Protein AF-A0A8H5JXQ8-F1 (afdb_monomer_lite)

Secondary structure (DSSP, 8-state):
--------EEEEEETTTEEEEEE--S--EEEESS----------EE--TT----PPTT--PPPPB---GGG-TT-TTSSSSSS--HHHHHTTSS-HHHHH-THHHHHHTTTT-EEEEEEEEEEESSPPTT----EEE--HHHH--GGGGSTTS-TTT-----EEEEEEEEEEEEEEEEEEEE-TT--TT-EE-PPPSSTT-----EE--TTS---SS-EEEEEEEEEEEEEEEEEEEETTEEEEEEEEEEE----BTTBSBHHHHHHHHHHTT-

Foldseek 3Di:
DDDDDDWDWDWDADPQGKTWIWIFPDDKDKDFDDDDQDFDAQFKWFFDLLGHPDDDVPDDDDTHTDDDCQLPQPQLPDPDPVSHCPVVCVVVNDHSCCSGGVCVLVVVLCPPWAFGMKIKTKIKQDDDPPDDTHHIDHDCQAQPDPQLSDPPDDPVNVRHAKDFGMKMKMKMWTKTKAKWKFALPDDQQDKTWGDAPDPSHAIEIAGAHPVDDRDNHIDIAMFMFIKMKMWMWTWIDGRRITGTDIDIHIHTHYDDPRPDHPVVRRVVVVVSVD

Structure (mmCIF, N/CA/C/O backbone):
data_AF-A0A8H5JXQ8-F1
#
_entry.id   AF-A0A8H5JXQ8-F1
#
loop_
_atom_site.group_PDB
_atom_site.id
_atom_site.type_symbol
_atom_site.label_atom_id
_atom_site.label_alt_id
_atom_site.label_comp_id
_atom_site.label_asym_id
_atom_site.label_entity_id
_atom_site.label_seq_id
_atom_site.pdbx_PDB_ins_code
_atom_site.Cartn_x
_atom_site.Cartn_y
_atom_site.Cartn_z
_atom_site.occupancy
_atom_site.B_iso_or_equiv
_atom_site.auth_seq_id
_atom_site.auth_comp_id
_atom_site.auth_asym_id
_atom_site.auth_atom_id
_atom_site.pdbx_PDB_model_num
ATOM 1 N N . MET A 1 1 ? -21.985 16.795 -24.159 1.00 49.06 1 MET A N 1
ATOM 2 C CA . MET A 1 1 ? -20.871 16.209 -23.381 1.00 49.06 1 MET A CA 1
ATOM 3 C C . MET A 1 1 ? -21.028 14.700 -23.437 1.00 49.06 1 MET A C 1
ATOM 5 O O . MET A 1 1 ? -22.178 14.278 -23.446 1.00 49.06 1 MET A O 1
ATOM 9 N N . PRO A 1 2 ? -19.953 13.904 -23.541 1.00 58.09 2 PRO A N 1
ATOM 10 C CA . PRO A 1 2 ? -20.089 12.454 -23.431 1.00 58.09 2 PRO A CA 1
ATOM 11 C C . PRO A 1 2 ? -20.662 12.104 -22.048 1.00 58.09 2 PRO A C 1
ATOM 13 O O . PRO A 1 2 ? -20.146 12.575 -21.035 1.00 58.09 2 PRO A O 1
ATOM 16 N N . GLU A 1 3 ? -21.748 11.331 -22.011 1.00 66.00 3 GLU A N 1
ATOM 17 C CA . GLU A 1 3 ? -22.292 10.775 -20.769 1.00 66.00 3 GLU A CA 1
ATOM 18 C C . GLU A 1 3 ? -21.420 9.590 -20.353 1.00 66.00 3 GLU A C 1
ATOM 20 O O . GLU A 1 3 ? -21.518 8.499 -20.909 1.00 66.00 3 GLU A O 1
ATOM 25 N N . LEU A 1 4 ? -20.512 9.828 -19.408 1.00 66.75 4 LEU A N 1
ATOM 26 C CA . LEU A 1 4 ? -19.669 8.792 -18.819 1.00 66.75 4 LEU A CA 1
ATOM 27 C C . LEU A 1 4 ? -20.163 8.487 -17.406 1.00 66.75 4 LEU A C 1
ATOM 29 O O . LEU A 1 4 ? -20.527 9.396 -16.657 1.00 66.75 4 LEU A O 1
ATOM 33 N N . ALA A 1 5 ? -20.150 7.207 -17.036 1.00 72.88 5 ALA A N 1
ATOM 34 C CA . ALA A 1 5 ? -20.408 6.798 -15.664 1.00 72.88 5 ALA A CA 1
ATOM 35 C C . ALA A 1 5 ? -19.370 7.414 -14.709 1.00 72.88 5 ALA A C 1
ATOM 37 O O . ALA A 1 5 ? -18.236 7.714 -15.100 1.00 72.88 5 ALA A O 1
ATOM 38 N N . ALA A 1 6 ? -19.751 7.580 -13.440 1.00 80.88 6 ALA A N 1
ATOM 39 C CA . ALA A 1 6 ? -18.801 7.959 -12.403 1.00 80.88 6 ALA A CA 1
ATOM 40 C C . ALA A 1 6 ? -17.643 6.950 -12.364 1.00 80.88 6 ALA A C 1
ATOM 42 O O . ALA A 1 6 ? -17.856 5.741 -12.448 1.00 80.88 6 ALA A O 1
ATOM 43 N N . SER A 1 7 ? -16.420 7.458 -12.241 1.00 86.56 7 SER A N 1
ATOM 44 C CA . SER A 1 7 ? -15.205 6.651 -12.284 1.00 86.56 7 SER A CA 1
ATOM 45 C C . SER A 1 7 ? -14.205 7.111 -11.224 1.00 86.56 7 SER A C 1
ATOM 47 O O . SER A 1 7 ? -14.251 8.246 -10.739 1.00 86.56 7 SER A O 1
ATOM 49 N N . PHE A 1 8 ? -13.288 6.216 -10.867 1.00 89.81 8 PHE A N 1
ATOM 50 C CA . PHE A 1 8 ? -12.131 6.522 -10.040 1.00 89.81 8 PHE A CA 1
ATOM 51 C C . PHE A 1 8 ? -11.066 7.230 -10.873 1.00 89.81 8 PHE A C 1
ATOM 53 O O . PHE A 1 8 ? -10.808 6.861 -12.016 1.00 89.81 8 PHE A O 1
ATOM 60 N N . ARG A 1 9 ? -10.402 8.227 -10.287 1.00 89.38 9 ARG A N 1
ATOM 61 C CA . ARG A 1 9 ? -9.274 8.910 -10.927 1.00 89.38 9 ARG A CA 1
ATOM 62 C C . ARG A 1 9 ? -8.076 8.985 -9.999 1.00 89.38 9 ARG A C 1
ATOM 64 O O . ARG A 1 9 ? -8.231 9.158 -8.791 1.00 89.38 9 ARG A O 1
ATOM 71 N N . ARG A 1 10 ? -6.884 8.944 -10.584 1.00 88.19 10 ARG A N 1
ATOM 72 C CA . ARG A 1 10 ? -5.617 9.227 -9.913 1.00 88.19 10 ARG A CA 1
ATOM 73 C C . ARG A 1 10 ? -4.821 10.190 -10.778 1.00 88.19 10 ARG A C 1
ATOM 75 O O . ARG A 1 10 ? -4.537 9.899 -11.933 1.00 88.19 10 ARG A O 1
ATOM 82 N N . MET A 1 11 ? -4.478 11.337 -10.210 1.00 88.88 11 MET A N 1
ATOM 83 C CA . MET A 1 11 ? -3.685 12.362 -10.882 1.00 88.88 11 MET A CA 1
ATOM 84 C C . MET A 1 11 ? -2.411 12.604 -10.090 1.00 88.88 11 MET A C 1
ATOM 86 O O . MET A 1 11 ? -2.422 12.537 -8.860 1.00 88.88 11 MET A O 1
ATOM 90 N N . GLY A 1 12 ? -1.326 12.900 -10.787 1.00 83.81 12 GLY A N 1
ATOM 91 C CA . GLY A 1 12 ? -0.067 13.262 -10.155 1.00 83.81 12 GLY A CA 1
ATOM 92 C C . GLY A 1 12 ? 0.961 13.719 -11.171 1.00 83.81 12 GLY A C 1
ATOM 93 O O . GLY A 1 12 ? 0.718 13.696 -12.377 1.00 83.81 12 GLY A O 1
ATOM 94 N N . SER A 1 13 ? 2.123 14.109 -10.672 1.00 82.25 13 SER A N 1
ATOM 95 C CA . SER A 1 13 ? 3.321 14.289 -11.476 1.00 82.25 13 SER A CA 1
ATOM 96 C C . SER A 1 13 ? 4.456 13.464 -10.883 1.00 82.25 13 SER A C 1
ATOM 98 O O . SER A 1 13 ? 4.541 13.285 -9.666 1.00 82.25 13 SER A O 1
ATOM 100 N N . ILE A 1 14 ? 5.313 12.923 -11.743 1.00 74.19 14 ILE A N 1
ATOM 101 C CA . ILE A 1 14 ? 6.620 12.424 -11.304 1.00 74.19 14 ILE A CA 1
ATOM 102 C C . ILE A 1 14 ? 7.608 13.598 -11.276 1.00 74.19 14 ILE A C 1
ATOM 104 O O . ILE A 1 14 ? 7.412 14.561 -12.028 1.00 74.19 14 ILE A O 1
ATOM 108 N N . PRO A 1 15 ? 8.662 13.544 -10.436 1.00 65.69 15 PRO A N 1
ATOM 109 C CA . PRO A 1 15 ? 9.738 14.527 -10.474 1.00 65.69 15 PRO A CA 1
ATOM 110 C C . PRO A 1 15 ? 10.202 14.764 -11.913 1.00 65.69 15 PRO A C 1
ATOM 112 O O . PRO A 1 15 ? 10.261 13.822 -12.706 1.00 65.69 15 PRO A O 1
ATOM 115 N N . HIS A 1 16 ? 10.506 16.022 -12.239 1.00 67.12 16 HIS A N 1
ATOM 116 C CA . HIS A 1 16 ? 10.747 16.480 -13.613 1.00 67.12 16 HIS A CA 1
ATOM 117 C C . HIS A 1 16 ? 9.473 16.529 -14.494 1.00 67.12 16 HIS A C 1
ATOM 119 O O . HIS A 1 16 ? 9.506 16.172 -15.668 1.00 67.12 16 HIS A O 1
ATOM 125 N N . ASP A 1 17 ? 8.353 16.976 -13.908 1.00 67.25 17 ASP A N 1
ATOM 126 C CA . ASP A 1 17 ? 7.113 17.509 -14.517 1.00 67.25 17 ASP A CA 1
ATOM 127 C C . ASP A 1 17 ? 6.316 16.634 -15.496 1.00 67.25 17 ASP A C 1
ATOM 129 O O . ASP A 1 17 ? 5.413 17.122 -16.180 1.00 67.25 17 ASP A O 1
ATOM 133 N N . THR A 1 18 ? 6.564 15.326 -15.553 1.00 81.94 18 THR A N 1
ATOM 134 C CA . THR A 1 18 ? 5.660 14.454 -16.315 1.00 81.94 18 THR A CA 1
ATOM 135 C C . THR A 1 18 ? 4.353 14.285 -15.563 1.00 81.94 18 THR A C 1
ATOM 137 O O . THR A 1 18 ? 4.334 13.793 -14.435 1.00 81.94 18 THR A O 1
ATOM 140 N N . THR A 1 19 ? 3.259 14.693 -16.200 1.00 86.94 19 THR A N 1
ATOM 141 C CA . THR A 1 19 ? 1.915 14.646 -15.619 1.00 86.94 19 THR A CA 1
ATOM 142 C C . THR A 1 19 ? 1.240 13.327 -15.974 1.00 86.94 19 THR A C 1
ATOM 144 O O . THR A 1 19 ? 1.326 12.860 -17.109 1.00 86.94 19 THR A O 1
ATOM 147 N N . ILE A 1 20 ? 0.560 12.732 -15.002 1.00 88.75 20 ILE A N 1
ATOM 148 C CA . ILE A 1 20 ? -0.159 11.467 -15.114 1.00 88.75 20 ILE A CA 1
ATOM 149 C C . ILE A 1 20 ? -1.626 11.730 -14.794 1.00 88.75 20 ILE A C 1
ATOM 151 O O . ILE A 1 20 ? -1.954 12.276 -13.737 1.00 88.75 20 ILE A O 1
ATOM 155 N N . ASN A 1 21 ? -2.505 11.289 -15.685 1.00 90.88 21 ASN A N 1
ATOM 156 C CA . ASN A 1 21 ? -3.935 11.197 -15.455 1.00 90.88 21 ASN A CA 1
ATOM 157 C C . ASN A 1 21 ? -4.349 9.737 -15.663 1.00 90.88 21 ASN A C 1
ATOM 159 O O . ASN A 1 21 ? -4.272 9.233 -16.774 1.00 90.88 21 ASN A O 1
ATOM 163 N N . ALA A 1 22 ? -4.757 9.038 -14.611 1.00 90.69 22 ALA A N 1
ATOM 164 C CA . ALA A 1 22 ? -5.262 7.670 -14.688 1.00 90.69 22 ALA A CA 1
ATOM 165 C C . ALA A 1 22 ? -6.743 7.640 -14.307 1.00 90.69 22 ALA A C 1
ATOM 167 O O . ALA A 1 22 ? -7.168 8.351 -13.389 1.00 90.69 22 ALA A O 1
ATOM 168 N N . GLN A 1 23 ? -7.522 6.812 -14.997 1.00 90.94 23 GLN A N 1
ATOM 169 C CA . GLN A 1 23 ? -8.971 6.733 -14.842 1.00 90.94 23 GLN A CA 1
ATOM 170 C C . GLN A 1 23 ? -9.424 5.274 -14.856 1.00 90.94 23 GLN A C 1
ATOM 172 O O . GLN A 1 23 ? -8.895 4.476 -15.615 1.00 90.94 23 GLN A O 1
ATOM 177 N N . GLY A 1 24 ? -10.399 4.921 -14.021 1.00 91.12 24 GLY A N 1
ATOM 178 C CA . GLY A 1 24 ? -11.009 3.595 -14.025 1.00 91.12 24 GLY A CA 1
ATOM 179 C C . GLY A 1 24 ? -11.977 3.423 -15.194 1.00 91.12 24 GLY A C 1
ATOM 180 O O . GLY A 1 24 ? -12.754 4.326 -15.511 1.00 91.12 24 GLY A O 1
ATOM 181 N N . PHE A 1 25 ? -11.953 2.252 -15.818 1.00 88.62 25 PHE A N 1
ATOM 182 C CA . PHE A 1 25 ? -12.862 1.916 -16.921 1.00 88.62 25 PHE A CA 1
ATOM 183 C C . PHE A 1 25 ? -13.864 0.822 -16.550 1.00 88.62 25 PHE A C 1
ATOM 185 O O . PHE A 1 25 ? -14.908 0.715 -17.186 1.00 88.62 25 PHE A O 1
ATOM 192 N N . ASP A 1 26 ? -13.583 0.091 -15.473 1.00 89.31 26 ASP A N 1
ATOM 193 C CA . ASP A 1 26 ? -14.423 -0.972 -14.941 1.00 89.31 26 ASP A CA 1
ATOM 194 C C . ASP A 1 26 ? -15.007 -0.584 -13.574 1.00 89.31 26 ASP A C 1
ATOM 196 O O . ASP A 1 26 ? -14.383 0.179 -12.821 1.00 89.31 26 ASP A O 1
ATOM 200 N N . PRO A 1 27 ? -16.194 -1.106 -13.218 1.00 90.12 27 PRO A N 1
ATOM 201 C CA . PRO A 1 27 ? -16.733 -0.947 -11.876 1.00 90.12 27 PRO A CA 1
ATOM 202 C C . PRO A 1 27 ? -15.847 -1.652 -10.844 1.00 90.12 27 PRO A C 1
ATOM 204 O O . PRO A 1 27 ? -15.200 -2.662 -11.129 1.00 90.12 27 PRO A O 1
ATOM 207 N N . ALA A 1 28 ? -15.864 -1.144 -9.611 1.00 93.94 28 ALA A N 1
ATOM 208 C CA . ALA A 1 28 ? -15.219 -1.826 -8.499 1.00 93.94 28 ALA A CA 1
ATOM 209 C C . ALA A 1 28 ? -15.887 -3.183 -8.223 1.00 93.94 28 ALA A C 1
ATOM 211 O O . ALA A 1 28 ? -17.103 -3.332 -8.360 1.00 93.94 28 ALA A O 1
ATOM 212 N N . GLN A 1 29 ? -15.088 -4.162 -7.810 1.00 95.31 29 GLN A N 1
ATOM 213 C CA . GLN A 1 29 ? -15.534 -5.522 -7.523 1.00 95.31 29 GLN A CA 1
ATOM 214 C C . GLN A 1 29 ? -15.299 -5.853 -6.054 1.00 95.31 29 GLN A C 1
ATOM 216 O O . GLN A 1 29 ? -14.194 -5.664 -5.550 1.00 95.31 29 GLN A O 1
ATOM 221 N N . THR A 1 30 ? -16.324 -6.364 -5.373 1.00 96.62 30 THR A N 1
ATOM 222 C CA . THR A 1 30 ? -16.250 -6.731 -3.954 1.00 96.62 30 THR A CA 1
ATOM 223 C C . THR A 1 30 ? -16.183 -8.243 -3.789 1.00 96.62 30 THR A C 1
ATOM 225 O O . THR A 1 30 ? -16.961 -8.987 -4.386 1.00 96.62 30 THR A O 1
ATOM 228 N N . PHE A 1 31 ? -15.265 -8.694 -2.941 1.00 96.81 31 PHE A N 1
ATOM 229 C CA . PHE A 1 31 ? -15.014 -10.095 -2.638 1.00 96.81 31 PHE A CA 1
ATOM 230 C C . PHE A 1 31 ? -15.040 -10.323 -1.129 1.00 96.81 31 PHE A C 1
ATOM 232 O O . PHE A 1 31 ? -14.650 -9.454 -0.348 1.00 96.81 31 PHE A O 1
ATOM 239 N N . LYS A 1 32 ? -15.456 -11.521 -0.710 1.00 96.50 32 LYS A N 1
ATOM 240 C CA . LYS A 1 32 ? -15.350 -11.943 0.691 1.00 96.50 32 LYS A CA 1
ATOM 241 C C . LYS A 1 32 ? -13.898 -12.262 1.043 1.00 96.50 32 LYS A C 1
ATOM 243 O O . LYS A 1 32 ? -13.196 -12.885 0.249 1.00 96.50 32 LYS A O 1
ATOM 248 N N . GLY A 1 33 ? -13.496 -11.916 2.261 1.00 96.00 33 GLY A N 1
ATOM 249 C CA . GLY A 1 33 ? -12.171 -12.211 2.793 1.00 96.00 33 GLY A CA 1
ATOM 250 C C . GLY A 1 33 ? -11.076 -11.254 2.322 1.00 96.00 33 GLY A C 1
ATOM 251 O O . GLY A 1 33 ? -11.336 -10.195 1.744 1.00 96.00 33 GLY A O 1
ATOM 252 N N . ALA A 1 34 ? -9.831 -11.654 2.585 1.00 96.75 34 ALA A N 1
ATOM 253 C CA . ALA A 1 34 ? -8.630 -10.919 2.207 1.00 96.75 34 ALA A CA 1
ATOM 254 C C . ALA A 1 34 ? -8.481 -10.774 0.677 1.00 96.75 34 ALA A C 1
ATOM 256 O O . ALA A 1 34 ? -8.851 -11.688 -0.068 1.00 96.75 34 ALA A O 1
ATOM 257 N N . PRO A 1 35 ? -7.910 -9.658 0.188 1.00 97.06 35 PRO A N 1
ATOM 258 C CA . PRO A 1 35 ? -7.654 -9.479 -1.234 1.00 97.06 35 PRO A CA 1
ATOM 259 C C . PRO A 1 35 ? -6.621 -10.488 -1.746 1.00 97.06 35 PRO A C 1
ATOM 261 O O . PRO A 1 35 ? -5.596 -10.736 -1.107 1.00 97.06 35 PRO A O 1
ATOM 264 N N . LYS A 1 36 ? -6.848 -11.019 -2.952 1.00 96.06 36 LYS A N 1
ATOM 265 C CA . LYS A 1 36 ? -5.807 -11.726 -3.703 1.00 96.06 36 LYS A CA 1
ATOM 266 C C . LYS A 1 36 ? -4.892 -10.687 -4.355 1.00 96.06 36 LYS A C 1
ATOM 268 O O . LYS A 1 36 ? -5.323 -9.964 -5.249 1.00 96.06 36 LYS A O 1
ATOM 273 N N . ILE A 1 37 ? -3.645 -10.617 -3.891 1.00 97.50 37 ILE A N 1
ATOM 274 C CA . ILE A 1 37 ? -2.631 -9.684 -4.397 1.00 97.50 37 ILE A CA 1
ATOM 275 C C . ILE A 1 37 ? -1.560 -10.482 -5.137 1.00 97.50 37 ILE A C 1
ATOM 277 O O . ILE A 1 37 ? -0.703 -11.122 -4.516 1.00 97.50 37 ILE A O 1
ATOM 281 N N . ASP A 1 38 ? -1.619 -10.436 -6.464 1.00 97.50 38 ASP A N 1
ATOM 282 C CA . ASP A 1 38 ? -0.670 -11.127 -7.333 1.00 97.50 38 ASP A CA 1
ATOM 283 C C . ASP A 1 38 ? 0.750 -10.540 -7.196 1.00 97.50 38 ASP A C 1
ATOM 285 O O . ASP A 1 38 ? 0.913 -9.377 -6.805 1.00 97.50 38 ASP A O 1
ATOM 289 N N . PRO A 1 39 ? 1.802 -11.334 -7.454 1.00 97.62 39 PRO A N 1
ATOM 290 C CA . PRO A 1 39 ? 3.173 -10.839 -7.458 1.00 97.62 39 PRO A CA 1
ATOM 291 C C . PRO A 1 39 ? 3.379 -9.764 -8.529 1.00 97.62 39 PRO A C 1
ATOM 293 O O . PRO A 1 39 ? 2.758 -9.808 -9.590 1.00 97.62 39 PRO A O 1
ATOM 296 N N . THR A 1 40 ? 4.276 -8.814 -8.274 1.00 95.81 40 THR A N 1
ATOM 297 C CA . THR A 1 40 ? 4.688 -7.818 -9.272 1.00 95.81 40 THR A CA 1
ATOM 298 C C . THR A 1 40 ? 6.201 -7.766 -9.368 1.00 95.81 40 THR A C 1
ATOM 300 O O . THR A 1 40 ? 6.877 -7.745 -8.350 1.00 95.81 40 THR A O 1
ATOM 303 N N . SER A 1 41 ? 6.751 -7.756 -10.580 1.00 95.31 41 SER A N 1
ATOM 304 C CA . SER A 1 41 ? 8.200 -7.732 -10.783 1.00 95.31 41 SER A CA 1
ATOM 305 C C . SER A 1 41 ? 8.679 -6.334 -11.151 1.00 95.31 41 SER A C 1
ATOM 307 O O . SER A 1 41 ? 8.043 -5.632 -11.937 1.00 95.31 41 SER A O 1
ATOM 309 N N . ILE A 1 42 ? 9.847 -5.958 -10.634 1.00 94.62 42 ILE A N 1
ATOM 310 C CA . ILE A 1 42 ? 10.573 -4.752 -11.057 1.00 94.62 42 ILE A CA 1
ATOM 311 C C . ILE A 1 42 ? 11.661 -5.050 -12.096 1.00 94.62 42 ILE A C 1
ATOM 313 O O . ILE A 1 42 ? 12.434 -4.159 -12.450 1.00 94.62 42 ILE A O 1
ATOM 317 N N . THR A 1 43 ? 11.755 -6.297 -12.573 1.00 95.44 43 THR A N 1
ATOM 318 C CA . THR A 1 43 ? 12.761 -6.684 -13.561 1.00 95.44 43 THR A CA 1
ATOM 319 C C . THR A 1 43 ? 12.503 -5.964 -14.886 1.00 95.44 43 THR A C 1
ATOM 321 O O . THR A 1 43 ? 11.418 -6.096 -15.454 1.00 95.44 43 THR A O 1
ATOM 324 N N . PRO A 1 44 ? 13.487 -5.201 -15.399 1.00 93.81 44 PRO A N 1
ATOM 325 C CA . PRO A 1 44 ? 13.355 -4.508 -16.672 1.00 93.81 44 PRO A CA 1
ATOM 326 C C . PRO A 1 44 ? 13.111 -5.455 -17.834 1.00 93.81 44 PRO A C 1
ATOM 328 O O . PRO A 1 44 ? 13.527 -6.610 -17.813 1.00 93.81 44 PRO A O 1
ATOM 331 N N . LEU A 1 45 ? 12.505 -4.921 -18.882 1.00 93.00 45 LEU A N 1
ATOM 332 C CA . LEU A 1 45 ? 12.243 -5.614 -20.132 1.00 93.00 45 LEU A CA 1
ATOM 333 C C . LEU A 1 45 ? 13.053 -4.958 -21.253 1.00 93.00 45 LEU A C 1
ATOM 335 O O . LEU A 1 45 ? 13.189 -3.735 -21.290 1.00 93.00 45 LEU A O 1
ATOM 339 N N . VAL A 1 46 ? 13.597 -5.745 -22.176 1.00 90.19 46 VAL A N 1
ATOM 340 C CA . VAL A 1 46 ? 14.298 -5.223 -23.357 1.00 90.19 46 VAL A CA 1
ATOM 341 C C . VAL A 1 46 ? 13.275 -4.732 -24.380 1.00 90.19 46 VAL A C 1
ATOM 343 O O . VAL A 1 46 ? 12.346 -5.459 -24.719 1.00 90.19 46 VAL A O 1
ATOM 346 N N . ILE A 1 47 ? 13.458 -3.512 -24.889 1.00 84.00 47 ILE A N 1
ATOM 347 C CA . ILE A 1 47 ? 12.630 -2.900 -25.942 1.00 84.00 47 ILE A CA 1
ATOM 348 C C . ILE A 1 47 ? 13.523 -2.350 -27.071 1.00 84.00 47 ILE A C 1
ATOM 350 O O . ILE A 1 47 ? 14.722 -2.148 -26.860 1.00 84.00 47 ILE A O 1
ATOM 354 N N . PRO A 1 48 ? 12.981 -2.066 -28.270 1.00 77.88 48 PRO A N 1
ATOM 355 C CA . PRO A 1 48 ? 13.730 -1.352 -29.304 1.00 77.88 48 PRO A CA 1
ATOM 356 C C . PRO A 1 48 ? 14.196 0.033 -28.821 1.00 77.88 48 PRO A C 1
ATOM 358 O O . PRO A 1 48 ? 13.548 0.660 -27.983 1.00 77.88 48 PRO A O 1
ATOM 361 N N . GLN A 1 49 ? 15.318 0.533 -29.357 1.00 67.88 49 GLN A N 1
ATOM 362 C CA . GLN A 1 49 ? 15.884 1.830 -28.940 1.00 67.88 49 GLN A CA 1
ATOM 363 C C . GLN A 1 49 ? 14.936 3.008 -29.179 1.00 67.88 49 GLN A C 1
ATOM 365 O O . GLN A 1 49 ? 14.905 3.933 -28.371 1.00 67.88 49 GLN A O 1
ATOM 370 N N . ASP A 1 50 ? 14.136 2.939 -30.240 1.00 61.81 50 ASP A N 1
ATOM 371 C CA . ASP A 1 50 ? 13.160 3.972 -30.593 1.00 61.81 50 ASP A CA 1
ATOM 372 C C . ASP A 1 50 ? 11.835 3.833 -29.810 1.00 61.81 50 ASP A C 1
ATOM 374 O O . ASP A 1 50 ? 10.858 4.524 -30.098 1.00 61.81 50 ASP A O 1
ATOM 378 N N . GLY A 1 51 ? 11.800 2.957 -28.797 1.00 62.72 51 GLY A N 1
ATOM 379 C CA . GLY A 1 51 ? 10.612 2.611 -28.022 1.00 62.72 51 GLY A CA 1
ATOM 380 C C . GLY A 1 51 ? 9.827 1.449 -28.629 1.00 62.72 51 GLY A C 1
ATOM 381 O O . GLY A 1 51 ? 10.210 0.863 -29.643 1.00 62.72 51 GLY A O 1
ATOM 382 N N . ILE A 1 52 ? 8.713 1.088 -27.991 1.00 61.19 52 ILE A N 1
ATOM 383 C CA . ILE A 1 52 ? 7.787 0.104 -28.558 1.00 61.19 52 ILE A CA 1
ATOM 384 C C . ILE A 1 52 ? 6.966 0.799 -29.657 1.00 61.19 52 ILE A C 1
ATOM 386 O O . ILE A 1 52 ? 6.303 1.796 -29.361 1.00 61.19 52 ILE A O 1
ATOM 390 N N . PRO A 1 53 ? 6.989 0.312 -30.913 1.00 58.78 53 PRO A N 1
ATOM 391 C CA . PRO A 1 53 ? 6.143 0.851 -31.974 1.00 58.78 53 PRO A CA 1
ATOM 392 C C . PRO A 1 53 ? 4.660 0.754 -31.604 1.00 58.78 53 PRO A C 1
ATOM 394 O O . PRO A 1 53 ? 4.260 -0.143 -30.862 1.00 58.78 53 PRO A O 1
ATOM 397 N N . ILE A 1 54 ? 3.823 1.630 -32.169 1.00 58.88 54 ILE A N 1
ATOM 398 C CA . ILE A 1 54 ? 2.366 1.473 -32.071 1.00 58.88 54 ILE A CA 1
ATOM 399 C C . ILE A 1 54 ? 2.004 0.120 -32.692 1.00 58.88 54 ILE A C 1
ATOM 401 O O . ILE A 1 54 ? 2.146 -0.068 -33.902 1.00 58.88 54 ILE A O 1
ATOM 405 N N . MET A 1 55 ? 1.574 -0.821 -31.853 1.00 56.06 55 MET A N 1
ATOM 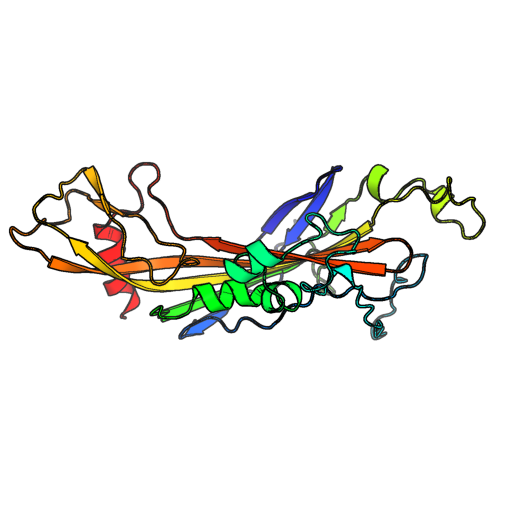406 C CA . MET A 1 55 ? 1.207 -2.165 -32.289 1.00 56.06 55 MET A CA 1
ATOM 407 C C . MET A 1 55 ? -0.089 -2.129 -33.092 1.00 56.06 55 MET A C 1
ATOM 409 O O . MET A 1 55 ? -1.007 -1.357 -32.792 1.00 56.06 55 MET A O 1
ATOM 413 N N . LYS A 1 56 ? -0.190 -2.990 -34.108 1.00 57.12 56 LYS A N 1
ATOM 414 C CA . LYS A 1 56 ? -1.470 -3.214 -34.786 1.00 57.12 56 LYS A CA 1
ATOM 415 C C . LYS A 1 56 ? -2.446 -3.915 -33.832 1.00 57.12 56 LYS A C 1
ATOM 417 O O . LYS A 1 56 ? -2.008 -4.646 -32.941 1.00 57.12 56 LYS A O 1
ATOM 422 N N . PRO A 1 57 ? -3.770 -3.762 -34.027 1.00 46.12 57 PRO A N 1
ATOM 423 C CA . PRO A 1 57 ? -4.741 -4.569 -33.298 1.00 46.12 57 PRO A CA 1
ATOM 424 C C . PRO A 1 57 ? -4.399 -6.064 -33.450 1.00 46.12 57 PRO A C 1
ATOM 426 O O . PRO A 1 57 ? -4.267 -6.541 -34.577 1.00 46.12 57 PRO A O 1
ATOM 429 N N . ASN A 1 58 ? -4.261 -6.778 -32.326 1.00 54.28 58 ASN A N 1
ATOM 430 C CA . ASN A 1 58 ? -3.909 -8.209 -32.200 1.00 54.28 58 ASN A CA 1
ATOM 431 C C . ASN A 1 58 ? -2.425 -8.587 -32.349 1.00 54.28 58 ASN A C 1
ATOM 433 O O . ASN A 1 58 ? -2.098 -9.774 -32.345 1.00 54.28 58 ASN A O 1
ATOM 437 N N . GLU A 1 59 ? -1.517 -7.622 -32.443 1.00 57.66 59 GLU A N 1
ATOM 438 C CA . GLU A 1 59 ? -0.085 -7.897 -32.351 1.00 57.66 59 GLU A CA 1
ATOM 439 C C . GLU A 1 59 ? 0.321 -7.941 -30.870 1.00 57.66 59 GLU A C 1
ATOM 441 O O . GLU A 1 59 ? 0.026 -7.022 -30.110 1.00 57.66 59 GLU A O 1
ATOM 446 N N . THR A 1 60 ? 0.941 -9.041 -30.436 1.00 59.47 60 THR A N 1
ATOM 447 C CA . THR A 1 60 ? 1.455 -9.184 -29.066 1.00 59.47 60 THR A CA 1
ATOM 448 C C . THR A 1 60 ? 2.970 -9.191 -29.138 1.00 59.47 60 THR A C 1
ATOM 450 O O . THR A 1 60 ? 3.545 -10.031 -29.826 1.00 59.47 60 THR A O 1
ATOM 453 N N . VAL A 1 61 ? 3.625 -8.275 -28.428 1.00 66.44 61 VAL A N 1
ATOM 454 C CA . VAL A 1 61 ? 5.079 -8.325 -28.264 1.00 66.44 61 VAL A CA 1
ATOM 455 C C . VAL A 1 61 ? 5.391 -8.972 -26.924 1.00 66.44 61 VAL A C 1
ATOM 457 O O . VAL A 1 61 ? 5.042 -8.446 -25.869 1.00 66.44 61 VAL A O 1
ATOM 460 N N . THR A 1 62 ? 6.076 -10.111 -26.971 1.00 76.56 62 THR A N 1
ATOM 461 C CA . THR A 1 62 ? 6.756 -10.670 -25.804 1.00 76.56 62 THR A CA 1
ATOM 462 C C . THR A 1 62 ? 8.066 -9.916 -25.623 1.00 76.56 62 THR A C 1
ATOM 464 O O . THR A 1 62 ? 8.877 -9.851 -26.545 1.00 76.56 62 THR A O 1
ATOM 467 N N . LEU A 1 63 ? 8.253 -9.302 -24.457 1.00 85.19 63 LEU A N 1
ATOM 468 C CA . LEU A 1 63 ? 9.485 -8.596 -24.126 1.00 85.19 63 LEU A CA 1
ATOM 469 C C . LEU A 1 63 ? 10.363 -9.481 -23.245 1.00 85.19 63 LEU A C 1
ATOM 471 O O . LEU A 1 63 ? 9.878 -10.080 -22.286 1.00 85.19 63 LEU A O 1
ATOM 475 N N . GLU A 1 64 ? 11.655 -9.524 -23.554 1.00 90.75 64 GLU A N 1
ATOM 476 C CA . GLU A 1 64 ? 12.619 -10.332 -22.810 1.00 90.75 64 GLU A CA 1
ATOM 477 C C . GLU A 1 64 ? 12.994 -9.659 -21.480 1.00 90.75 64 GLU A C 1
ATOM 479 O O . GLU A 1 64 ? 13.391 -8.486 -21.486 1.00 90.75 64 GLU A O 1
ATOM 484 N N . PRO A 1 65 ? 12.923 -10.365 -20.336 1.00 94.00 65 PRO A N 1
ATOM 485 C CA . PRO A 1 65 ? 13.385 -9.840 -19.060 1.00 94.00 65 PRO A CA 1
ATOM 486 C C . PRO A 1 65 ? 14.904 -9.658 -19.046 1.00 94.00 65 PRO A C 1
ATOM 488 O O . PRO A 1 65 ? 15.665 -10.527 -19.468 1.00 94.00 65 PRO A O 1
ATOM 491 N N . LYS A 1 66 ? 15.364 -8.549 -18.473 1.00 94.44 66 LYS A N 1
ATOM 492 C CA . LYS A 1 66 ? 16.775 -8.261 -18.229 1.00 94.44 66 LYS A CA 1
ATOM 493 C C . LYS A 1 66 ? 16.994 -7.935 -16.761 1.00 94.44 66 LYS A C 1
ATOM 495 O O . LYS A 1 66 ? 16.851 -6.791 -16.329 1.00 94.44 66 LYS A O 1
ATOM 500 N N . ARG A 1 67 ? 17.391 -8.946 -15.991 1.00 94.19 67 ARG A N 1
ATOM 501 C CA . ARG A 1 67 ? 17.819 -8.754 -14.604 1.00 94.19 67 ARG A CA 1
ATOM 502 C C . ARG A 1 67 ? 19.187 -8.067 -14.559 1.00 94.19 67 ARG A C 1
ATOM 504 O O . ARG A 1 67 ? 20.045 -8.301 -15.405 1.00 94.19 67 ARG A O 1
ATOM 511 N N . PHE A 1 68 ? 19.371 -7.203 -13.569 1.00 93.44 68 PHE A N 1
ATOM 512 C CA . PHE A 1 68 ? 20.626 -6.506 -13.295 1.00 93.44 68 PHE A CA 1
ATOM 513 C C . PHE A 1 68 ? 21.109 -6.895 -11.904 1.00 93.44 68 PHE A C 1
ATOM 515 O O . PHE A 1 68 ? 20.274 -7.040 -11.018 1.00 93.44 68 PHE A O 1
ATOM 522 N N . GLU A 1 69 ? 22.424 -6.943 -11.686 1.00 94.56 69 GLU A N 1
ATOM 523 C CA . GLU A 1 69 ? 23.019 -7.256 -10.373 1.00 94.56 69 GLU A CA 1
ATOM 524 C C . GLU A 1 69 ? 22.520 -6.324 -9.258 1.00 94.56 69 GLU A C 1
ATOM 526 O O . GLU A 1 69 ? 22.419 -6.722 -8.108 1.00 94.56 69 GLU A O 1
ATOM 531 N N . ASN A 1 70 ? 22.125 -5.087 -9.592 1.00 92.38 70 ASN A N 1
ATOM 532 C CA . ASN A 1 70 ? 21.514 -4.151 -8.641 1.00 92.38 70 ASN A CA 1
ATOM 533 C C . ASN A 1 70 ? 20.198 -4.671 -8.013 1.00 92.38 70 ASN A C 1
ATOM 535 O O . ASN A 1 70 ? 19.745 -4.087 -7.029 1.00 92.38 70 ASN A O 1
ATOM 539 N N . GLN A 1 71 ? 19.568 -5.696 -8.599 1.00 93.94 71 GLN A N 1
ATOM 540 C CA . GLN A 1 71 ? 18.363 -6.366 -8.089 1.00 93.94 71 GLN A CA 1
ATOM 541 C C . GLN A 1 71 ? 18.687 -7.570 -7.187 1.00 93.94 71 GLN A C 1
ATOM 543 O O . GLN A 1 71 ? 17.772 -8.230 -6.699 1.00 93.94 71 GLN A O 1
ATOM 548 N N . ASP A 1 72 ? 19.965 -7.850 -6.947 1.00 94.81 72 ASP A N 1
ATOM 549 C CA . ASP A 1 72 ? 20.409 -8.898 -6.037 1.00 94.81 72 ASP A CA 1
ATOM 550 C C . ASP A 1 72 ? 20.927 -8.238 -4.748 1.00 94.81 72 ASP A C 1
ATOM 552 O O . ASP A 1 72 ? 21.867 -7.439 -4.751 1.00 94.81 72 ASP A O 1
ATOM 556 N N . ALA A 1 73 ? 20.252 -8.508 -3.630 1.00 94.50 73 ALA A N 1
ATOM 557 C CA . ALA A 1 73 ? 20.479 -7.843 -2.350 1.00 94.50 73 ALA A CA 1
ATOM 558 C C . ALA A 1 73 ? 21.852 -8.158 -1.741 1.00 94.50 73 ALA A C 1
ATOM 560 O O . ALA A 1 73 ? 22.360 -7.378 -0.937 1.00 94.50 73 ALA A O 1
ATOM 561 N N . ASP A 1 74 ? 22.444 -9.291 -2.119 1.00 94.38 74 ASP A N 1
ATOM 562 C CA . ASP A 1 74 ? 23.764 -9.740 -1.679 1.00 94.38 74 ASP A CA 1
ATOM 563 C C . ASP A 1 74 ? 24.917 -9.127 -2.498 1.00 94.38 74 ASP A C 1
ATOM 565 O O . ASP A 1 74 ? 26.084 -9.333 -2.162 1.00 94.38 74 ASP A O 1
ATOM 569 N N . LYS A 1 75 ? 24.617 -8.350 -3.551 1.00 94.50 75 LYS A N 1
ATOM 570 C CA . LYS A 1 75 ? 25.612 -7.655 -4.380 1.00 94.50 75 LYS A CA 1
ATOM 571 C C . LYS A 1 75 ? 25.861 -6.231 -3.879 1.00 94.50 75 LYS A C 1
ATOM 573 O O . LYS A 1 75 ? 25.185 -5.268 -4.255 1.00 94.50 75 LYS A O 1
ATOM 578 N N . ASP A 1 76 ? 26.914 -6.094 -3.081 1.00 92.12 76 ASP A N 1
ATOM 579 C CA . ASP A 1 76 ? 27.363 -4.854 -2.431 1.00 92.12 76 ASP A CA 1
ATOM 580 C C . ASP A 1 76 ? 28.325 -3.990 -3.276 1.00 92.12 76 ASP A C 1
ATOM 582 O O . ASP A 1 76 ? 28.779 -2.937 -2.836 1.00 92.12 76 ASP A O 1
ATOM 586 N N . THR A 1 77 ? 28.614 -4.397 -4.513 1.00 89.62 77 THR A N 1
ATOM 587 C CA . THR A 1 77 ? 29.468 -3.660 -5.471 1.00 89.62 77 THR A CA 1
ATOM 588 C C . THR A 1 77 ? 28.676 -3.044 -6.630 1.00 89.62 77 THR A C 1
ATOM 590 O O . THR A 1 77 ? 29.231 -2.584 -7.629 1.00 89.62 77 THR A O 1
ATOM 593 N N . THR A 1 78 ? 27.351 -3.014 -6.490 1.00 91.38 78 THR A N 1
ATOM 594 C CA . THR A 1 78 ? 26.402 -2.512 -7.485 1.00 91.38 78 THR A CA 1
ATOM 595 C C . THR A 1 78 ? 26.363 -0.982 -7.547 1.00 91.38 78 THR A C 1
ATOM 597 O O . THR A 1 78 ? 26.915 -0.281 -6.702 1.00 91.38 78 THR A O 1
ATOM 600 N N . ARG A 1 79 ? 25.683 -0.414 -8.555 1.00 88.31 79 ARG A N 1
ATOM 601 C CA . ARG A 1 79 ? 25.474 1.052 -8.645 1.00 88.31 79 ARG A CA 1
ATOM 602 C C . ARG A 1 79 ? 24.282 1.560 -7.820 1.00 88.31 79 ARG A C 1
ATOM 604 O O . ARG A 1 79 ? 23.966 2.745 -7.878 1.00 88.31 79 ARG A O 1
ATOM 611 N N . ARG A 1 80 ? 23.586 0.670 -7.109 1.00 89.81 80 ARG A N 1
ATOM 612 C CA . ARG A 1 80 ? 22.446 1.006 -6.246 1.00 89.81 80 ARG A CA 1
ATOM 613 C C . ARG A 1 80 ? 22.943 1.733 -4.993 1.00 89.81 80 ARG A C 1
ATOM 615 O O . ARG A 1 80 ? 24.015 1.421 -4.494 1.00 89.81 80 ARG A O 1
ATOM 622 N N . LEU A 1 81 ? 22.158 2.675 -4.470 1.00 87.88 81 LEU A N 1
ATOM 623 C CA . LEU A 1 81 ? 22.423 3.321 -3.182 1.00 87.88 81 LEU A CA 1
ATOM 624 C C . LEU A 1 81 ? 21.314 2.959 -2.178 1.00 87.88 81 LEU A C 1
ATOM 626 O O . LEU A 1 81 ? 20.141 3.077 -2.538 1.00 87.88 81 LEU A O 1
ATOM 630 N N . PRO A 1 82 ? 21.654 2.544 -0.944 1.00 91.00 82 PRO A N 1
ATOM 631 C CA . PRO A 1 82 ? 22.998 2.149 -0.499 1.00 91.00 82 PRO A CA 1
ATOM 632 C C . PRO A 1 82 ? 23.444 0.844 -1.180 1.00 91.00 82 PRO A C 1
ATOM 63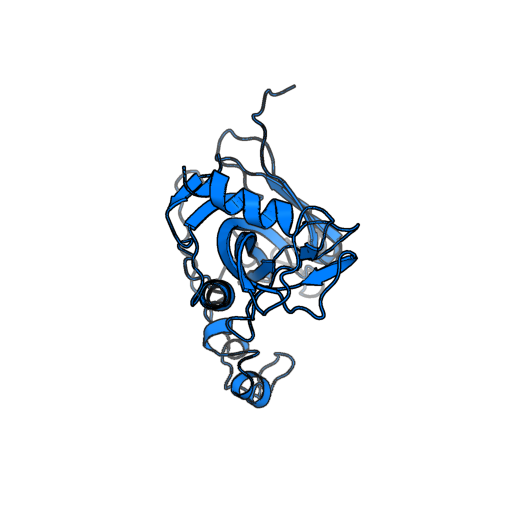4 O O . PRO A 1 82 ? 22.606 -0.017 -1.443 1.00 91.00 82 PRO A O 1
ATOM 637 N N . GLN A 1 83 ? 24.737 0.684 -1.473 1.00 93.38 83 GLN A N 1
ATOM 638 C CA . GLN A 1 83 ? 25.240 -0.538 -2.111 1.00 93.38 83 GLN A CA 1
ATOM 639 C C . GLN A 1 83 ? 25.094 -1.750 -1.184 1.00 93.38 83 GLN A C 1
ATOM 641 O O . GLN A 1 83 ? 24.524 -2.767 -1.573 1.00 93.38 83 GLN A O 1
ATOM 646 N N . ASP A 1 84 ? 25.545 -1.617 0.062 1.00 93.31 84 ASP A N 1
ATOM 647 C CA . ASP A 1 84 ? 25.435 -2.657 1.081 1.00 93.31 84 ASP A CA 1
ATOM 648 C C 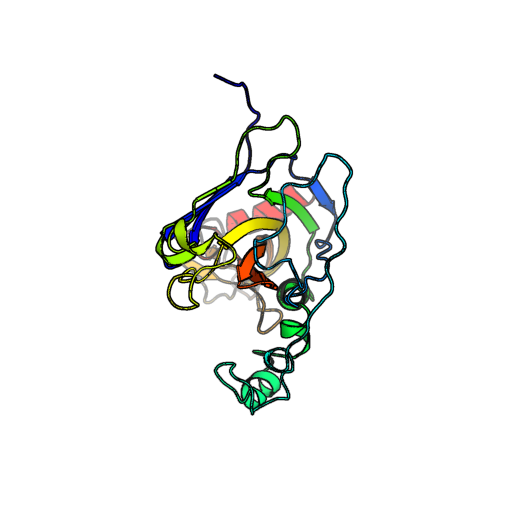. ASP A 1 84 ? 24.028 -2.671 1.698 1.00 93.31 84 ASP A C 1
ATOM 650 O O . ASP A 1 84 ? 23.579 -1.680 2.281 1.00 93.31 84 ASP A O 1
ATOM 654 N N . LEU A 1 85 ? 23.323 -3.797 1.554 1.00 94.75 85 LEU A N 1
ATOM 655 C CA . LEU A 1 85 ? 22.001 -4.012 2.149 1.00 94.75 85 LEU A CA 1
ATOM 656 C C . LEU A 1 85 ? 22.006 -4.881 3.400 1.00 94.75 85 LEU A C 1
ATOM 658 O O . LEU A 1 85 ? 20.926 -5.129 3.930 1.00 94.75 85 LEU A O 1
ATOM 662 N N . ARG A 1 86 ? 23.157 -5.344 3.900 1.00 95.19 86 ARG A N 1
ATOM 663 C CA . ARG A 1 86 ? 23.201 -6.318 5.005 1.00 95.19 86 ARG A CA 1
ATOM 664 C C . ARG A 1 86 ? 22.401 -5.864 6.224 1.00 95.19 86 ARG A C 1
ATOM 666 O O . ARG A 1 86 ? 21.580 -6.634 6.717 1.00 95.19 86 ARG A O 1
ATOM 673 N N . ASP A 1 87 ? 22.542 -4.604 6.631 1.00 95.00 87 ASP A N 1
ATOM 674 C CA . ASP A 1 87 ? 21.780 -4.042 7.754 1.00 95.00 87 ASP A CA 1
ATOM 675 C C . ASP A 1 87 ? 20.274 -3.967 7.462 1.00 95.00 87 ASP A C 1
ATOM 677 O O . ASP A 1 87 ? 19.446 -4.181 8.346 1.00 95.00 87 ASP A O 1
ATOM 681 N N . PHE A 1 88 ? 19.884 -3.698 6.216 1.00 94.94 88 PHE A N 1
ATOM 682 C CA . PHE A 1 88 ? 18.475 -3.646 5.826 1.00 94.94 88 PHE A CA 1
ATOM 683 C C . PHE A 1 88 ? 17.850 -5.040 5.758 1.00 94.94 88 PHE A C 1
ATOM 685 O O . PHE A 1 88 ? 16.711 -5.224 6.185 1.00 94.94 88 PHE A O 1
ATOM 692 N N . VAL A 1 89 ? 18.599 -6.027 5.266 1.00 95.81 89 VAL A N 1
ATOM 693 C CA . VAL A 1 89 ? 18.183 -7.431 5.229 1.00 95.81 89 VAL A CA 1
ATOM 694 C C . VAL A 1 89 ? 18.042 -7.966 6.652 1.00 95.81 89 VAL A C 1
ATOM 696 O O . VAL A 1 89 ? 17.005 -8.541 6.975 1.00 95.81 89 VAL A O 1
ATOM 699 N N . ALA A 1 90 ? 19.027 -7.716 7.522 1.00 95.19 90 ALA A N 1
ATOM 700 C CA . ALA A 1 90 ? 18.993 -8.126 8.926 1.00 95.19 90 ALA A CA 1
ATOM 701 C C . ALA A 1 90 ? 17.803 -7.516 9.687 1.00 95.19 90 ALA A C 1
ATOM 703 O O . ALA A 1 90 ? 17.181 -8.189 10.505 1.00 95.19 90 ALA A O 1
ATOM 704 N N . ASN A 1 91 ? 17.443 -6.269 9.369 1.00 93.56 91 ASN A N 1
ATOM 705 C CA . ASN A 1 91 ? 16.292 -5.579 9.956 1.00 93.56 91 ASN A CA 1
ATOM 706 C C . ASN A 1 91 ? 14.956 -5.877 9.246 1.00 93.56 91 ASN A C 1
ATOM 708 O O . ASN A 1 91 ? 13.926 -5.317 9.622 1.00 93.56 91 ASN A O 1
ATOM 712 N N . GLY A 1 92 ? 14.944 -6.702 8.191 1.00 91.75 92 GLY A N 1
ATOM 713 C CA . GLY A 1 92 ? 13.742 -6.984 7.399 1.00 91.75 92 GLY A CA 1
ATOM 714 C C . GLY A 1 92 ? 13.154 -5.751 6.695 1.00 91.75 92 GLY A C 1
ATOM 715 O O . GLY A 1 92 ? 11.959 -5.718 6.380 1.00 91.75 92 GLY A O 1
ATOM 716 N N . THR A 1 93 ? 13.960 -4.705 6.472 1.00 91.19 93 THR A N 1
ATOM 717 C CA . THR A 1 93 ? 13.516 -3.442 5.869 1.00 91.19 93 THR A CA 1
ATOM 718 C C . THR A 1 93 ? 13.577 -3.452 4.348 1.00 91.19 93 THR A C 1
ATOM 720 O O . THR A 1 93 ? 12.619 -3.008 3.716 1.00 91.19 93 THR A O 1
ATOM 723 N N . ILE A 1 94 ? 14.648 -4.016 3.782 1.00 92.75 94 ILE A N 1
ATOM 724 C CA . ILE A 1 94 ? 14.832 -4.288 2.351 1.00 92.75 94 ILE A CA 1
ATOM 725 C C . ILE A 1 94 ? 15.361 -5.718 2.240 1.00 92.75 94 ILE A C 1
ATOM 727 O O . ILE A 1 94 ? 16.481 -5.996 2.654 1.00 92.75 94 ILE A O 1
ATOM 731 N N . THR A 1 95 ? 14.551 -6.629 1.706 1.00 94.88 95 THR A N 1
ATOM 732 C CA . THR A 1 95 ? 14.903 -8.047 1.544 1.00 94.88 95 THR A CA 1
ATOM 733 C C . THR A 1 95 ? 14.902 -8.425 0.067 1.00 94.88 95 THR A C 1
ATOM 735 O O . THR A 1 95 ? 14.252 -7.758 -0.739 1.00 94.88 95 THR A O 1
ATOM 738 N N . GLN A 1 96 ? 15.570 -9.525 -0.294 1.00 96.75 96 GLN A N 1
ATOM 739 C CA . GLN A 1 96 ? 15.520 -10.046 -1.665 1.00 96.75 96 GLN A CA 1
ATOM 740 C C . GLN A 1 96 ? 14.074 -10.293 -2.124 1.00 96.75 96 GLN A C 1
ATOM 742 O O . GLN A 1 96 ? 13.704 -9.925 -3.232 1.00 96.75 96 GLN A O 1
ATOM 747 N N . GLN A 1 97 ? 13.228 -10.808 -1.228 1.00 96.69 97 GLN A N 1
ATOM 748 C CA . GLN A 1 97 ? 11.809 -11.030 -1.497 1.00 96.69 97 GLN A CA 1
ATOM 749 C C . GLN A 1 97 ? 11.066 -9.737 -1.873 1.00 96.69 97 GLN A C 1
ATOM 751 O O . GLN A 1 97 ? 10.201 -9.767 -2.740 1.00 96.69 97 GLN A O 1
ATOM 756 N N . PHE A 1 98 ? 11.398 -8.601 -1.249 1.00 95.31 98 PHE A N 1
ATOM 757 C CA . PHE A 1 98 ? 10.786 -7.308 -1.583 1.00 95.31 98 PHE A CA 1
ATOM 758 C C . PHE A 1 98 ? 11.320 -6.723 -2.888 1.00 95.31 98 PHE A C 1
ATOM 760 O O . PHE A 1 98 ? 10.593 -6.002 -3.564 1.00 95.31 98 PHE A O 1
ATOM 767 N N . ILE A 1 99 ? 12.576 -7.014 -3.232 1.00 95.38 99 ILE A N 1
ATOM 768 C CA . ILE A 1 99 ? 13.162 -6.601 -4.508 1.00 95.38 99 ILE A CA 1
ATOM 769 C C . ILE A 1 99 ? 12.540 -7.407 -5.651 1.00 95.38 99 ILE A C 1
ATOM 771 O O . ILE A 1 99 ? 12.157 -6.826 -6.660 1.00 95.38 99 ILE A O 1
ATOM 775 N N . ASP A 1 100 ? 12.394 -8.721 -5.488 1.00 97.19 100 ASP A N 1
ATOM 776 C CA . ASP A 1 100 ? 11.792 -9.581 -6.512 1.00 97.19 100 ASP A CA 1
ATOM 777 C C . ASP A 1 100 ? 10.290 -9.345 -6.654 1.00 97.19 100 ASP A C 1
ATOM 779 O O . ASP A 1 100 ? 9.762 -9.391 -7.767 1.00 97.19 100 ASP A O 1
ATOM 783 N N . ASP A 1 101 ? 9.619 -9.081 -5.530 1.00 98.00 101 ASP A N 1
ATOM 784 C CA . ASP A 1 101 ? 8.188 -8.843 -5.485 1.00 98.00 101 ASP A CA 1
ATOM 785 C C . ASP A 1 101 ? 7.776 -7.833 -4.398 1.00 98.00 101 ASP A C 1
ATOM 787 O O . ASP A 1 101 ? 7.462 -8.217 -3.257 1.00 98.00 101 ASP A O 1
ATOM 791 N N . PRO A 1 102 ? 7.682 -6.538 -4.752 1.00 97.88 102 PRO A N 1
ATOM 792 C CA . PRO A 1 102 ? 7.213 -5.500 -3.841 1.00 97.88 102 PRO A CA 1
ATOM 793 C C . PRO A 1 102 ? 5.805 -5.742 -3.281 1.00 97.88 102 PRO A C 1
ATOM 795 O O . PRO A 1 102 ? 5.515 -5.306 -2.165 1.00 97.88 102 PRO A O 1
ATOM 798 N N . ASN A 1 103 ? 4.927 -6.473 -3.985 1.00 98.12 103 ASN A N 1
ATOM 799 C CA . ASN A 1 103 ? 3.582 -6.775 -3.478 1.00 98.12 103 ASN A CA 1
ATOM 800 C C . ASN A 1 103 ? 3.607 -7.713 -2.261 1.00 98.12 103 ASN A C 1
ATOM 802 O O . ASN A 1 103 ? 2.609 -7.817 -1.544 1.00 98.12 103 ASN A O 1
ATOM 806 N N . THR A 1 104 ? 4.752 -8.331 -1.952 1.00 97.12 104 THR A N 1
ATOM 807 C CA . THR A 1 104 ? 4.954 -9.056 -0.692 1.00 97.12 104 THR A CA 1
ATOM 808 C C . THR A 1 104 ? 4.685 -8.170 0.518 1.00 97.12 104 THR A C 1
ATOM 810 O O . THR A 1 104 ? 4.068 -8.638 1.470 1.00 97.12 104 THR A O 1
ATOM 813 N N . ILE A 1 105 ? 5.059 -6.887 0.470 1.00 96.06 105 ILE A N 1
ATOM 814 C CA . ILE A 1 105 ? 4.831 -5.941 1.573 1.00 96.06 105 ILE A CA 1
ATOM 815 C C . ILE A 1 105 ? 3.330 -5.815 1.875 1.00 96.06 105 ILE A C 1
ATOM 817 O O . ILE A 1 105 ? 2.927 -5.792 3.037 1.00 96.06 105 ILE A O 1
ATOM 821 N N . LEU A 1 106 ? 2.491 -5.783 0.835 1.00 97.38 106 LEU A N 1
ATOM 822 C CA . LEU A 1 106 ? 1.037 -5.704 0.988 1.00 97.38 106 LEU A CA 1
ATOM 823 C C . LEU A 1 106 ? 0.457 -6.993 1.571 1.00 97.38 106 LEU A C 1
ATOM 825 O O . LEU A 1 106 ? -0.412 -6.939 2.441 1.00 97.38 106 LEU A O 1
ATOM 829 N N . ARG A 1 107 ? 0.947 -8.152 1.115 1.00 96.75 107 ARG A N 1
ATOM 830 C CA . ARG A 1 107 ? 0.506 -9.454 1.634 1.00 96.75 107 ARG A CA 1
ATOM 831 C C . ARG A 1 107 ? 0.894 -9.639 3.098 1.00 96.75 107 ARG A C 1
ATOM 833 O O . ARG A 1 107 ? 0.037 -10.016 3.887 1.00 96.75 107 ARG A O 1
ATOM 840 N N . GLN A 1 108 ? 2.123 -9.284 3.468 1.00 94.69 108 GLN A N 1
ATOM 841 C CA . GLN A 1 108 ? 2.583 -9.329 4.859 1.00 94.69 108 GLN A CA 1
ATOM 842 C C . GLN A 1 108 ? 1.771 -8.396 5.761 1.00 94.69 108 GLN A C 1
ATOM 844 O O . GLN A 1 108 ? 1.426 -8.763 6.877 1.00 94.69 108 GLN A O 1
ATOM 849 N N . ALA A 1 109 ? 1.379 -7.216 5.271 1.00 95.25 109 ALA A N 1
ATOM 850 C CA . ALA A 1 109 ? 0.519 -6.305 6.027 1.00 95.25 109 ALA A CA 1
ATOM 851 C C . ALA A 1 109 ? -0.901 -6.854 6.289 1.00 95.25 109 ALA A C 1
ATOM 853 O O . ALA A 1 109 ? -1.630 -6.260 7.084 1.00 95.25 109 ALA A O 1
ATOM 854 N N . ASN A 1 110 ? -1.299 -7.950 5.634 1.00 95.81 110 ASN A N 1
ATOM 855 C CA . ASN A 1 110 ? -2.588 -8.620 5.826 1.00 95.81 110 ASN A CA 1
ATOM 856 C C . ASN A 1 110 ? -2.503 -9.858 6.733 1.00 95.81 110 ASN A C 1
ATOM 858 O O . ASN A 1 110 ? -3.542 -10.397 7.115 1.00 95.81 110 ASN A O 1
ATOM 862 N N . GLU A 1 111 ? -1.300 -10.319 7.078 1.00 94.12 111 GLU A N 1
ATOM 863 C CA . GLU A 1 111 ? -1.108 -11.495 7.927 1.00 94.12 111 GLU A CA 1
ATOM 864 C C . GLU A 1 111 ? -1.741 -11.279 9.311 1.00 94.12 111 GLU A C 1
ATOM 866 O O . GLU A 1 111 ? -1.585 -10.228 9.924 1.00 94.12 111 GLU A O 1
ATOM 871 N N . GLY A 1 112 ? -2.497 -12.274 9.789 1.00 93.19 112 GLY A N 1
ATOM 872 C CA . GLY A 1 112 ? -3.162 -12.248 11.100 1.00 93.19 112 GLY A CA 1
ATOM 873 C C . GLY A 1 112 ? -4.466 -11.442 11.178 1.00 93.19 112 GLY A C 1
ATOM 874 O O . GLY A 1 112 ? -5.209 -11.578 12.156 1.00 93.19 112 GLY A O 1
ATOM 875 N N . LYS A 1 113 ? -4.788 -10.635 10.160 1.00 95.19 113 LYS A N 1
ATOM 876 C CA . LYS A 1 113 ? -5.964 -9.757 10.183 1.00 95.19 113 LYS A CA 1
ATOM 877 C C . LYS A 1 113 ? -7.253 -10.504 9.865 1.00 95.19 113 LYS A C 1
ATOM 879 O O . LYS A 1 113 ? -7.317 -11.312 8.942 1.00 95.19 113 LYS A O 1
ATOM 884 N N . ASP A 1 114 ? -8.318 -10.145 10.577 1.00 96.00 114 ASP A N 1
ATOM 885 C CA . ASP A 1 114 ? -9.683 -10.571 10.263 1.00 96.00 114 ASP A CA 1
ATOM 886 C C . ASP A 1 114 ? -10.269 -9.647 9.181 1.00 96.00 114 ASP A C 1
ATOM 888 O O . ASP A 1 114 ? -10.976 -8.677 9.471 1.00 96.00 114 ASP A O 1
ATOM 892 N N . ILE A 1 115 ? -9.881 -9.893 7.924 1.00 96.69 115 ILE A N 1
ATOM 893 C CA . ILE A 1 115 ? -10.403 -9.169 6.757 1.00 96.69 115 ILE A CA 1
ATOM 894 C C . ILE A 1 115 ? -11.728 -9.808 6.339 1.00 96.69 115 ILE A C 1
ATOM 896 O O . ILE A 1 115 ? -11.756 -10.938 5.853 1.00 96.69 115 ILE A O 1
ATOM 900 N N . ILE A 1 116 ? -12.822 -9.066 6.500 1.00 96.31 116 ILE A N 1
ATOM 901 C CA . ILE A 1 116 ? -14.189 -9.544 6.249 1.00 96.31 116 ILE A CA 1
ATOM 902 C C . ILE A 1 116 ? -14.485 -9.566 4.747 1.00 96.31 116 ILE A C 1
ATOM 904 O O . ILE A 1 116 ? -15.051 -10.520 4.211 1.00 96.31 116 ILE A O 1
ATOM 908 N N . GLU A 1 117 ? -14.104 -8.491 4.068 1.00 97.00 117 GLU A N 1
ATOM 909 C CA . GLU A 1 117 ? -14.325 -8.271 2.645 1.00 97.00 117 GLU A CA 1
ATOM 910 C C . GLU A 1 117 ? -13.308 -7.270 2.108 1.00 97.00 117 GLU A C 1
ATOM 912 O O . GLU A 1 117 ? -12.727 -6.480 2.860 1.00 97.00 117 GLU A O 1
ATOM 917 N N . ASN A 1 118 ? -13.125 -7.279 0.794 1.00 97.88 118 ASN A N 1
ATOM 918 C CA . ASN A 1 118 ? -12.330 -6.289 0.094 1.00 97.88 118 ASN A CA 1
ATOM 919 C C . ASN A 1 118 ? -13.024 -5.849 -1.192 1.00 97.88 118 ASN A C 1
ATOM 921 O O . ASN A 1 118 ? -13.633 -6.656 -1.889 1.00 97.88 118 ASN A O 1
ATOM 925 N N . THR A 1 119 ? -12.908 -4.566 -1.509 1.00 97.62 119 THR A N 1
ATOM 926 C CA . THR A 1 119 ? -13.344 -3.990 -2.780 1.00 97.62 119 THR A CA 1
ATOM 927 C C . THR A 1 119 ? -12.125 -3.578 -3.588 1.00 97.62 119 THR A C 1
ATOM 929 O O . THR A 1 119 ? -11.288 -2.819 -3.103 1.00 97.62 119 THR A O 1
ATOM 932 N N . MET A 1 120 ? -12.026 -4.074 -4.817 1.00 96.88 120 MET A N 1
ATOM 933 C CA . MET A 1 120 ? -10.900 -3.869 -5.717 1.00 96.88 120 MET A CA 1
ATOM 934 C C . MET A 1 120 ? -11.313 -3.041 -6.931 1.00 96.88 120 MET A C 1
ATOM 936 O O . MET A 1 120 ? -12.404 -3.218 -7.471 1.00 96.88 120 MET A O 1
ATOM 940 N N . PHE A 1 121 ? -10.433 -2.145 -7.371 1.00 95.62 121 PHE A N 1
ATOM 941 C CA . PHE A 1 121 ? -10.571 -1.437 -8.644 1.00 95.62 121 PHE A CA 1
ATOM 942 C C . PHE A 1 121 ? -9.199 -1.084 -9.226 1.00 95.62 121 PHE A C 1
ATOM 944 O O . PHE A 1 121 ? -8.203 -0.995 -8.503 1.00 95.62 121 PHE A O 1
ATOM 951 N N . ILE A 1 122 ? -9.150 -0.870 -10.542 1.00 94.56 122 ILE A N 1
ATOM 952 C CA . ILE A 1 122 ? -7.928 -0.541 -11.284 1.00 94.56 122 ILE A CA 1
ATOM 953 C C . ILE A 1 122 ? -8.115 0.806 -11.983 1.00 94.56 122 ILE A C 1
ATOM 955 O O . ILE A 1 122 ? -9.161 1.072 -12.572 1.00 94.56 122 ILE A O 1
ATOM 959 N N . VAL A 1 123 ? -7.087 1.651 -11.929 1.00 93.44 123 VAL A N 1
ATOM 960 C CA . VAL A 1 123 ? -7.016 2.920 -12.663 1.00 93.44 123 VAL A CA 1
ATOM 961 C C . VAL A 1 123 ? -5.762 2.944 -13.547 1.00 93.44 123 VAL A C 1
ATOM 963 O O . VAL A 1 123 ? -4.652 3.140 -13.040 1.00 93.44 123 VAL A O 1
ATOM 966 N N . PRO A 1 124 ? -5.897 2.696 -14.860 1.00 93.31 124 PRO A N 1
ATOM 967 C CA . PRO A 1 124 ? -4.798 2.848 -15.809 1.00 93.31 124 PRO A CA 1
ATOM 968 C C . PRO A 1 124 ? -4.790 4.218 -16.512 1.00 93.31 124 PRO A C 1
ATOM 970 O O . PRO A 1 124 ? -5.780 4.950 -16.528 1.00 93.31 124 PRO A O 1
ATOM 973 N N . THR A 1 125 ? -3.658 4.566 -17.127 1.00 91.00 125 THR A N 1
ATOM 974 C CA . THR A 1 125 ? -3.548 5.679 -18.090 1.00 91.00 125 THR A CA 1
ATOM 975 C C . THR A 1 125 ? -4.020 5.294 -19.486 1.00 91.00 125 THR A C 1
ATOM 977 O O . THR A 1 125 ? -4.425 6.167 -20.246 1.00 91.00 125 THR A O 1
ATOM 980 N N . ASN A 1 126 ? -3.977 4.004 -19.823 1.00 87.69 126 ASN A N 1
ATOM 981 C CA . ASN A 1 126 ? -4.378 3.506 -21.132 1.00 87.69 126 ASN A CA 1
ATOM 982 C C . ASN A 1 126 ? -5.858 3.148 -21.117 1.00 87.69 126 ASN A C 1
ATOM 984 O O . ASN A 1 126 ? -6.264 2.190 -20.457 1.00 87.69 126 ASN A O 1
ATOM 988 N N . ALA A 1 127 ? -6.653 3.921 -21.852 1.00 85.25 127 ALA A N 1
ATOM 989 C CA . ALA A 1 127 ? -8.050 3.601 -22.073 1.00 85.25 127 ALA A CA 1
ATOM 990 C C . ALA A 1 127 ? -8.191 2.343 -22.948 1.00 85.25 127 ALA A C 1
ATOM 992 O O . ALA A 1 127 ? -7.470 2.208 -23.943 1.00 85.25 127 ALA A O 1
ATOM 993 N N . PRO A 1 128 ? -9.124 1.429 -22.623 1.00 84.50 128 PRO A N 1
ATOM 994 C CA . PRO A 1 128 ? -9.469 0.340 -23.523 1.00 84.50 128 PRO A CA 1
ATOM 995 C C . PRO A 1 128 ? -10.082 0.885 -24.828 1.00 84.50 128 PRO A C 1
ATOM 997 O O . PRO A 1 128 ? -10.584 2.016 -24.858 1.00 84.50 128 PRO A O 1
ATOM 1000 N N . PRO A 1 129 ? -10.083 0.092 -25.917 1.00 80.88 129 PRO A N 1
ATOM 1001 C CA . PRO A 1 129 ? -10.688 0.496 -27.182 1.00 80.88 129 PRO A CA 1
ATOM 1002 C C . PRO A 1 129 ? -12.126 1.005 -27.003 1.00 80.88 129 PRO A C 1
ATOM 1004 O O . PRO A 1 129 ? -12.969 0.320 -26.430 1.00 80.88 129 PRO A O 1
ATOM 1007 N N . GLY A 1 130 ? -12.407 2.209 -27.508 1.00 79.50 130 GLY A N 1
ATOM 1008 C CA . GLY A 1 130 ? -13.732 2.837 -27.431 1.00 79.50 130 GLY A CA 1
ATOM 1009 C C . GLY A 1 130 ? -14.017 3.631 -26.150 1.00 79.50 130 GLY A C 1
ATOM 1010 O O . GLY A 1 130 ? -15.050 4.295 -26.090 1.00 79.50 130 GLY A O 1
ATOM 1011 N N . ALA A 1 131 ? -13.120 3.624 -25.159 1.00 82.62 131 ALA A N 1
ATOM 1012 C CA . ALA A 1 131 ? -13.227 4.473 -23.975 1.00 82.62 131 ALA A CA 1
ATOM 1013 C C . ALA A 1 131 ? -12.434 5.784 -24.126 1.00 82.62 131 ALA A C 1
ATOM 1015 O O . ALA A 1 131 ? -11.443 5.859 -24.853 1.00 82.62 131 ALA A O 1
ATOM 1016 N N . PHE A 1 132 ? -12.866 6.824 -23.409 1.00 80.06 132 PHE A N 1
ATOM 1017 C CA . PHE A 1 132 ? -12.192 8.123 -23.356 1.00 80.06 132 PHE A CA 1
ATOM 1018 C C . PHE A 1 132 ? -11.621 8.358 -21.958 1.00 80.06 132 PHE A C 1
ATOM 1020 O O . PHE A 1 132 ? -12.339 8.192 -20.971 1.00 80.06 132 PHE A O 1
ATOM 1027 N N . GLY A 1 133 ? -10.366 8.798 -21.873 1.00 80.56 133 GLY A N 1
ATOM 1028 C CA . GLY A 1 133 ? -9.744 9.198 -20.613 1.00 80.56 133 GLY A CA 1
ATOM 1029 C C . GLY A 1 133 ? -8.327 8.672 -20.439 1.00 80.56 133 GLY A C 1
ATOM 1030 O O . GLY A 1 133 ? -7.822 7.913 -21.261 1.00 80.56 133 GLY A O 1
ATOM 1031 N N . GLY A 1 134 ? -7.703 9.088 -19.341 1.00 84.75 134 GLY A N 1
ATOM 1032 C CA . GLY A 1 134 ? -6.336 8.712 -19.008 1.00 84.75 134 GLY A CA 1
ATOM 1033 C C . GLY A 1 134 ? -5.259 9.396 -19.867 1.00 84.75 134 GLY A C 1
ATOM 1034 O O . GLY A 1 134 ? -5.555 10.163 -20.784 1.00 84.75 134 GLY A O 1
ATOM 1035 N N . GLY A 1 135 ? -3.996 9.158 -19.526 1.00 86.62 135 GLY A N 1
ATOM 1036 C CA . GLY A 1 135 ? -2.829 9.530 -20.318 1.00 86.62 135 GLY A CA 1
ATOM 1037 C C . GLY A 1 135 ? -1.635 9.978 -19.479 1.00 86.62 135 GLY A C 1
ATOM 1038 O O . GLY A 1 135 ? -1.756 10.347 -18.307 1.00 86.62 135 GLY A O 1
ATOM 1039 N N . THR A 1 136 ? -0.466 9.975 -20.111 1.00 85.56 136 THR A N 1
ATOM 1040 C CA . THR A 1 136 ? 0.750 10.611 -19.602 1.00 85.56 136 THR A CA 1
ATOM 1041 C C . THR A 1 136 ? 1.135 11.778 -20.510 1.00 85.56 136 THR A C 1
ATOM 1043 O O . THR A 1 136 ? 0.929 11.752 -21.722 1.00 85.56 136 THR A O 1
ATOM 1046 N N . SER A 1 137 ? 1.691 12.833 -19.922 1.00 86.06 137 SER A N 1
ATOM 1047 C CA . SER A 1 137 ? 2.228 13.978 -20.654 1.00 86.06 137 SER A CA 1
ATOM 1048 C C . SER A 1 137 ? 3.640 14.248 -20.163 1.00 86.06 137 SER A C 1
ATOM 1050 O O . SER A 1 137 ? 3.835 14.861 -19.112 1.00 86.06 137 SER A O 1
ATOM 1052 N N . ASN A 1 138 ? 4.620 13.759 -20.920 1.00 80.75 138 ASN A N 1
ATOM 1053 C CA . ASN A 1 138 ? 6.034 13.955 -20.625 1.00 80.75 138 ASN A CA 1
ATOM 1054 C C . ASN A 1 138 ? 6.506 15.351 -21.053 1.00 80.75 138 ASN A C 1
ATOM 1056 O O . ASN A 1 138 ? 6.025 15.900 -22.043 1.00 80.75 138 ASN A O 1
ATOM 1060 N N . ILE A 1 139 ? 7.498 15.895 -20.346 1.00 76.62 139 ILE A N 1
ATOM 1061 C CA . ILE A 1 139 ? 8.156 17.159 -20.712 1.00 76.62 139 ILE A CA 1
ATOM 1062 C C . ILE A 1 139 ? 9.539 16.930 -21.329 1.00 76.62 139 ILE A C 1
ATOM 1064 O O . ILE A 1 139 ? 10.120 15.851 -21.213 1.00 76.62 139 ILE A O 1
ATOM 1068 N N . GLY A 1 140 ? 10.092 17.972 -21.958 1.00 72.88 140 GLY A N 1
ATOM 1069 C CA . GLY A 1 140 ? 11.340 17.904 -22.728 1.00 72.88 140 GLY A CA 1
ATOM 1070 C C . GLY A 1 140 ? 12.574 17.435 -21.949 1.00 72.88 140 GLY A C 1
ATOM 1071 O O . GLY A 1 140 ? 13.475 16.869 -22.557 1.00 72.88 140 GLY A O 1
ATOM 1072 N N . PHE A 1 141 ? 12.609 17.595 -20.621 1.00 74.19 141 PHE A N 1
ATOM 1073 C CA . PHE A 1 141 ? 13.671 17.006 -19.793 1.00 74.19 141 PHE A CA 1
ATOM 1074 C C . PHE A 1 141 ? 13.680 15.470 -19.882 1.00 74.19 141 PHE A C 1
ATOM 1076 O O . PHE A 1 141 ? 14.735 14.850 -19.983 1.00 74.19 141 PHE A O 1
ATOM 1083 N N . ASN A 1 142 ? 12.495 14.858 -19.897 1.00 73.12 142 ASN A N 1
ATOM 1084 C CA . ASN A 1 142 ? 12.329 13.411 -19.922 1.00 73.12 142 ASN A CA 1
ATOM 1085 C C . ASN A 1 142 ? 12.517 12.855 -21.338 1.00 73.12 142 ASN A C 1
ATOM 1087 O O . ASN A 1 142 ? 13.385 12.014 -21.557 1.00 73.12 142 ASN A O 1
ATOM 1091 N N . ILE A 1 143 ? 11.781 13.375 -22.321 1.00 74.94 143 ILE A N 1
ATOM 1092 C CA . ILE A 1 143 ? 11.800 12.832 -23.693 1.00 74.94 143 ILE A CA 1
ATOM 1093 C C . ILE A 1 143 ? 12.950 13.358 -24.565 1.00 74.94 143 ILE A C 1
ATOM 1095 O O . ILE A 1 143 ? 13.159 12.846 -25.665 1.00 74.94 143 ILE A O 1
ATOM 1099 N N . GLY A 1 144 ? 13.701 14.355 -24.090 1.00 73.50 144 GLY A N 1
ATOM 1100 C CA . GLY A 1 144 ? 14.782 14.989 -24.839 1.00 73.50 144 GLY A CA 1
ATOM 1101 C C . GLY A 1 144 ? 14.286 15.815 -26.029 1.00 73.50 144 GLY A C 1
ATOM 1102 O O . GLY A 1 144 ? 13.099 16.117 -26.174 1.00 73.50 144 GLY A O 1
ATOM 1103 N N . SER A 1 145 ? 15.219 16.212 -26.898 1.00 69.69 145 SER A N 1
ATOM 1104 C CA . SER A 1 145 ? 14.879 16.952 -28.118 1.00 69.69 145 SER A CA 1
ATOM 1105 C C . SER A 1 145 ? 14.207 16.051 -29.165 1.00 69.69 145 SER A C 1
ATOM 1107 O O . SER A 1 145 ? 14.531 14.870 -29.282 1.00 69.69 145 SER A O 1
ATOM 1109 N N . ASN A 1 146 ? 13.333 16.618 -30.004 1.00 66.69 146 ASN A N 1
ATOM 1110 C CA . ASN A 1 146 ? 12.737 15.890 -31.137 1.00 66.69 146 ASN A CA 1
ATOM 1111 C C . ASN A 1 146 ? 13.789 15.359 -32.126 1.00 66.69 146 ASN A C 1
ATOM 1113 O O . ASN A 1 146 ? 13.579 14.323 -32.753 1.00 66.69 146 ASN A O 1
ATOM 1117 N N . GLU A 1 147 ? 14.927 16.046 -32.259 1.00 61.50 147 GLU A N 1
ATOM 1118 C CA . GLU A 1 147 ? 16.047 15.587 -33.086 1.00 61.50 147 GLU A CA 1
ATOM 1119 C C . GLU A 1 147 ? 16.692 14.314 -32.530 1.00 61.50 147 GLU A C 1
ATOM 1121 O O . GLU A 1 147 ? 17.151 13.483 -33.310 1.00 61.50 147 GLU A O 1
ATOM 1126 N N . GLY A 1 148 ? 16.650 14.125 -31.205 1.00 58.53 148 GLY A N 1
ATOM 1127 C CA . GLY A 1 148 ? 17.143 12.945 -30.493 1.00 58.53 148 GLY A CA 1
ATOM 1128 C C . GLY A 1 148 ? 16.463 11.629 -30.876 1.00 58.53 148 GLY A C 1
ATOM 1129 O O . GLY A 1 148 ? 17.024 10.569 -30.615 1.00 58.53 148 GLY A O 1
ATOM 1130 N N . LYS A 1 149 ? 15.289 11.687 -31.523 1.00 59.97 149 LYS A N 1
ATOM 1131 C CA . LYS A 1 149 ? 14.534 10.518 -32.008 1.00 59.97 149 LYS A CA 1
ATOM 1132 C C . LYS A 1 149 ? 14.990 10.008 -33.381 1.00 59.97 149 LYS A C 1
ATOM 1134 O O . LYS A 1 149 ? 14.468 9.010 -33.862 1.00 59.97 149 LYS A O 1
ATOM 1139 N N . LYS A 1 150 ? 15.910 10.702 -34.061 1.00 63.97 150 LYS A N 1
ATOM 1140 C CA . LYS A 1 150 ? 16.452 10.257 -35.356 1.00 63.97 150 LYS A CA 1
ATOM 1141 C C . LYS A 1 150 ? 17.586 9.253 -35.120 1.00 63.97 150 LYS A C 1
ATOM 1143 O O . LYS A 1 150 ? 18.450 9.489 -34.281 1.00 63.97 150 LYS A O 1
ATOM 1148 N N . ALA A 1 151 ? 17.621 8.165 -35.892 1.00 56.59 151 ALA A N 1
ATOM 1149 C CA . ALA A 1 151 ? 18.579 7.070 -35.698 1.00 56.59 151 ALA A CA 1
ATOM 1150 C C . ALA A 1 151 ? 20.061 7.519 -35.723 1.00 56.59 151 ALA A C 1
ATOM 1152 O O . ALA A 1 151 ? 20.870 7.004 -34.948 1.00 56.59 151 ALA A O 1
ATOM 1153 N N . GLU A 1 152 ? 20.395 8.521 -36.546 1.00 65.62 152 GLU A N 1
ATOM 1154 C CA . GLU A 1 152 ? 21.770 8.954 -36.862 1.00 65.62 152 GLU A CA 1
ATOM 1155 C C . GLU A 1 152 ? 22.248 10.221 -36.121 1.00 65.62 152 GLU A C 1
ATOM 1157 O O . GLU A 1 152 ? 23.066 10.983 -36.635 1.00 65.62 152 GLU A O 1
ATOM 1162 N N . VAL A 1 153 ? 21.742 10.507 -34.919 1.00 64.75 153 VAL A N 1
ATOM 1163 C CA . VAL A 1 153 ? 22.227 11.656 -34.125 1.00 64.75 153 VAL A CA 1
ATOM 1164 C C . VAL A 1 153 ? 23.219 11.238 -33.042 1.00 64.75 153 VAL A C 1
ATOM 1166 O O . VAL A 1 153 ? 23.175 10.112 -32.539 1.00 64.75 153 VAL A O 1
ATOM 1169 N N . SER A 1 154 ? 24.126 12.157 -32.682 1.00 63.09 154 SER A N 1
ATOM 1170 C CA . SER A 1 154 ? 25.145 11.913 -31.654 1.00 63.09 154 SER A CA 1
ATOM 1171 C C . SER A 1 154 ? 24.514 11.542 -30.311 1.00 63.09 154 SER A C 1
ATOM 1173 O O . SER A 1 154 ? 23.367 11.888 -30.019 1.00 63.09 154 SER A O 1
ATOM 1175 N N . ARG A 1 155 ? 25.280 10.858 -29.455 1.00 61.84 155 ARG A N 1
ATOM 1176 C CA . ARG A 1 155 ? 24.827 10.485 -28.109 1.00 61.84 155 ARG A CA 1
ATOM 1177 C C . ARG A 1 155 ? 24.408 11.706 -27.284 1.00 61.84 155 ARG A C 1
ATOM 1179 O O . ARG A 1 155 ? 23.444 11.593 -26.539 1.00 61.84 155 ARG A O 1
ATOM 1186 N N . GLU A 1 156 ? 25.063 12.862 -27.444 1.00 61.53 156 GLU A N 1
ATOM 1187 C CA . GLU A 1 156 ? 24.631 14.093 -26.761 1.00 61.53 156 GLU A CA 1
ATOM 1188 C C . GLU A 1 156 ? 23.277 14.604 -27.270 1.00 61.53 156 GLU A C 1
ATOM 1190 O O . GLU A 1 156 ? 22.522 15.203 -26.510 1.00 61.53 156 GLU A O 1
ATOM 1195 N N . LYS A 1 157 ? 22.945 14.357 -28.544 1.00 62.03 157 LYS A N 1
ATOM 1196 C CA . LYS A 1 157 ? 21.645 14.716 -29.128 1.00 62.03 157 LYS A CA 1
ATOM 1197 C C . LYS A 1 157 ? 20.532 13.732 -28.751 1.00 62.03 157 LYS A C 1
ATOM 1199 O O . LYS A 1 157 ? 19.368 14.132 -28.726 1.00 62.03 157 LYS A O 1
ATOM 1204 N N . LYS A 1 158 ? 20.876 12.492 -28.375 1.00 63.28 158 LYS A N 1
ATOM 1205 C CA . LYS A 1 158 ? 19.990 11.524 -27.694 1.00 63.28 158 LYS A CA 1
ATOM 1206 C C . LYS A 1 158 ? 19.886 11.859 -26.195 1.00 63.28 158 LYS A C 1
ATOM 1208 O O . LYS A 1 158 ? 20.260 11.066 -25.339 1.00 63.28 158 LYS A O 1
ATOM 1213 N N . SER A 1 159 ? 19.418 13.069 -25.886 1.00 64.75 159 SER A N 1
ATOM 1214 C CA . SER A 1 159 ? 19.435 13.653 -24.534 1.00 64.75 159 SER A CA 1
ATOM 1215 C C . SER A 1 159 ? 18.238 13.293 -23.646 1.00 64.75 159 SER A C 1
ATOM 1217 O O . SER A 1 159 ? 18.145 13.799 -22.530 1.00 64.75 159 SER A O 1
ATOM 1219 N N . GLY A 1 160 ? 17.307 12.464 -24.127 1.00 70.69 160 GLY A N 1
ATOM 1220 C CA . GLY A 1 160 ? 16.153 12.036 -23.337 1.00 70.69 160 GLY A CA 1
ATOM 1221 C C . GLY A 1 160 ? 16.572 11.123 -22.189 1.00 70.69 160 GLY A C 1
ATOM 1222 O O . GLY A 1 160 ? 17.319 10.167 -22.395 1.00 70.69 160 GLY A O 1
ATOM 1223 N N . ASN A 1 161 ? 16.090 11.420 -20.985 1.00 72.12 161 ASN A N 1
ATOM 1224 C CA . ASN A 1 161 ? 16.345 10.612 -19.800 1.00 72.12 161 ASN A CA 1
ATOM 1225 C C . ASN A 1 161 ? 15.396 9.408 -19.723 1.00 72.12 161 ASN A C 1
ATOM 1227 O O . ASN A 1 161 ? 15.854 8.290 -19.525 1.00 72.12 161 ASN A O 1
ATOM 1231 N N . ALA A 1 162 ? 14.087 9.624 -19.892 1.00 75.81 162 ALA A N 1
ATOM 1232 C CA . ALA A 1 162 ? 13.060 8.593 -19.747 1.00 75.81 162 ALA A CA 1
ATOM 1233 C C . ALA A 1 162 ? 11.773 8.971 -20.490 1.00 75.81 162 ALA A C 1
ATOM 1235 O O . ALA A 1 162 ? 11.445 10.147 -20.608 1.00 75.81 162 ALA A O 1
ATOM 1236 N N . ASN A 1 163 ? 10.981 7.987 -20.905 1.00 78.69 163 ASN A N 1
ATOM 1237 C CA . ASN A 1 163 ? 9.607 8.213 -21.355 1.00 78.69 163 ASN A CA 1
ATOM 1238 C C . ASN A 1 163 ? 8.631 7.467 -20.441 1.00 78.69 163 ASN A C 1
ATOM 1240 O O . ASN A 1 163 ? 8.641 6.237 -20.417 1.00 78.69 163 ASN A O 1
ATOM 1244 N N . ALA A 1 164 ? 7.793 8.187 -19.689 1.00 79.19 164 ALA A N 1
ATOM 1245 C CA . ALA A 1 164 ? 6.713 7.560 -18.936 1.00 79.19 164 ALA A CA 1
ATOM 1246 C C . ALA A 1 164 ? 5.582 7.202 -19.891 1.00 79.19 164 ALA A C 1
ATOM 1248 O O . ALA A 1 164 ? 4.858 8.078 -20.375 1.00 79.19 164 ALA A O 1
ATOM 1249 N N . VAL A 1 165 ? 5.462 5.914 -20.177 1.00 80.31 165 VAL A N 1
ATOM 1250 C CA . VAL A 1 165 ? 4.523 5.416 -21.179 1.00 80.31 165 VAL A CA 1
ATOM 1251 C C . VAL A 1 165 ? 3.187 5.074 -20.544 1.00 80.31 165 VAL A C 1
ATOM 1253 O O . VAL A 1 165 ? 2.162 5.590 -20.974 1.00 80.31 165 VAL A O 1
ATOM 1256 N N . ASP A 1 166 ? 3.211 4.313 -19.450 1.00 86.31 166 ASP A N 1
ATOM 1257 C CA . ASP A 1 166 ? 2.010 3.720 -18.878 1.00 86.31 166 ASP A CA 1
ATOM 1258 C C . ASP A 1 166 ? 2.060 3.771 -17.354 1.00 86.31 166 ASP A C 1
ATOM 1260 O O . ASP A 1 166 ? 3.090 3.489 -16.736 1.00 86.31 166 ASP A O 1
ATOM 1264 N N . VAL A 1 167 ? 0.925 4.081 -16.734 1.00 90.56 167 VAL A N 1
ATOM 1265 C CA . VAL A 1 167 ? 0.731 3.937 -15.292 1.00 90.56 167 VAL A CA 1
ATOM 1266 C C . VAL A 1 167 ? -0.503 3.097 -15.053 1.00 90.56 167 VAL A C 1
ATOM 1268 O O . VAL A 1 167 ? -1.560 3.360 -15.618 1.00 90.56 167 VAL A O 1
ATOM 1271 N N . THR A 1 168 ? -0.378 2.095 -14.193 1.00 93.31 168 THR A N 1
ATOM 1272 C CA . THR A 1 168 ? -1.510 1.317 -13.689 1.00 93.31 168 THR A CA 1
ATOM 1273 C C . THR A 1 168 ? -1.462 1.319 -12.176 1.00 93.31 168 THR A C 1
ATOM 1275 O O . THR A 1 168 ? -0.403 1.126 -11.583 1.00 93.31 168 THR A O 1
ATOM 1278 N N . THR A 1 169 ? -2.592 1.569 -11.525 1.00 95.06 169 THR A N 1
ATOM 1279 C CA . THR A 1 169 ? -2.710 1.397 -10.075 1.00 95.06 169 THR A CA 1
ATOM 1280 C C . THR A 1 169 ? -3.887 0.500 -9.760 1.00 95.06 169 THR A C 1
ATOM 1282 O O . THR A 1 169 ? -5.007 0.784 -10.177 1.00 95.06 169 THR A O 1
ATOM 1285 N N . GLN A 1 170 ? -3.626 -0.562 -9.009 1.00 97.06 170 GLN A N 1
ATOM 1286 C CA . GLN A 1 170 ? -4.655 -1.407 -8.426 1.00 97.06 170 GLN A CA 1
ATOM 1287 C C . GLN A 1 170 ? -4.836 -1.034 -6.959 1.00 97.06 170 GLN A C 1
ATOM 1289 O O . GLN A 1 170 ? -3.858 -0.856 -6.232 1.00 97.06 170 GLN A O 1
ATOM 1294 N N . TYR A 1 171 ? -6.090 -0.902 -6.547 1.00 97.94 171 TYR A N 1
ATOM 1295 C CA . TYR A 1 171 ? -6.493 -0.562 -5.192 1.00 97.94 171 TYR A CA 1
ATOM 1296 C C . TYR A 1 171 ? -7.282 -1.698 -4.567 1.00 97.94 171 TYR A C 1
ATOM 1298 O O . TYR A 1 171 ? -8.077 -2.342 -5.248 1.00 97.94 171 TYR A O 1
ATOM 1306 N N . TRP A 1 172 ? -7.122 -1.867 -3.258 1.00 98.31 172 TRP A N 1
ATOM 1307 C CA . TRP A 1 172 ? -7.962 -2.720 -2.427 1.00 98.31 172 TRP A CA 1
ATOM 1308 C C . TRP A 1 172 ? -8.399 -1.938 -1.193 1.00 98.31 172 TRP A C 1
ATOM 1310 O O . TRP A 1 172 ? -7.566 -1.487 -0.408 1.00 98.31 172 TRP A O 1
ATOM 1320 N N . VAL A 1 173 ? -9.706 -1.789 -1.008 1.00 97.75 173 VAL A N 1
ATOM 1321 C CA . VAL A 1 173 ? -10.310 -1.250 0.213 1.00 97.75 173 VAL A CA 1
ATOM 1322 C C . VAL A 1 173 ? -10.830 -2.435 1.010 1.00 97.75 173 VAL A C 1
ATOM 1324 O O . VAL A 1 173 ? -11.822 -3.050 0.625 1.00 97.75 173 VAL A O 1
ATOM 1327 N N . SER A 1 174 ? -10.116 -2.802 2.068 1.00 97.75 174 SER A N 1
ATOM 1328 C CA . SER A 1 174 ? -10.417 -3.970 2.895 1.00 97.75 174 SER A CA 1
ATOM 1329 C C . SER A 1 174 ? -11.079 -3.551 4.194 1.00 97.75 174 SER A C 1
ATOM 1331 O O . SER A 1 174 ? -10.554 -2.700 4.905 1.00 97.75 174 SER A O 1
ATOM 1333 N N . LYS A 1 175 ? -12.187 -4.195 4.542 1.00 96.62 175 LYS A N 1
ATOM 1334 C CA . LYS A 1 175 ? -12.833 -4.023 5.840 1.00 96.62 175 LYS A CA 1
ATOM 1335 C C . LYS A 1 175 ? -12.237 -5.006 6.837 1.00 96.62 175 LYS A C 1
ATOM 1337 O O . LYS A 1 175 ? -12.331 -6.220 6.646 1.00 96.62 175 LYS A O 1
ATOM 1342 N N . ILE A 1 176 ? -11.654 -4.491 7.911 1.00 96.12 176 ILE A N 1
ATOM 1343 C CA . ILE A 1 176 ? -10.966 -5.291 8.928 1.00 96.12 176 ILE A CA 1
ATOM 1344 C C . ILE A 1 176 ? -11.712 -5.205 10.246 1.00 96.12 176 ILE A C 1
ATOM 1346 O O . ILE A 1 176 ? -12.050 -4.114 10.703 1.00 96.12 176 ILE A O 1
ATOM 1350 N N . ARG A 1 177 ? -11.909 -6.355 10.889 1.00 96.50 177 ARG A N 1
ATOM 1351 C CA . ARG A 1 177 ? -12.355 -6.454 12.277 1.00 96.50 177 ARG A CA 1
ATOM 1352 C C . ARG A 1 177 ? -11.152 -6.583 13.197 1.00 96.50 177 ARG A C 1
ATOM 1354 O O . ARG A 1 177 ? -10.215 -7.326 12.927 1.00 96.50 177 ARG A O 1
ATOM 1361 N N . THR A 1 178 ? -11.179 -5.875 14.315 1.00 96.12 178 THR A N 1
ATOM 1362 C CA . THR A 1 178 ? -10.126 -5.981 15.326 1.00 96.12 178 THR A CA 1
ATOM 1363 C C . THR A 1 178 ? -10.662 -5.671 16.719 1.00 96.12 178 THR A C 1
ATOM 1365 O O . THR A 1 178 ? -11.843 -5.364 16.904 1.00 96.12 178 THR A O 1
ATOM 1368 N N . LYS A 1 179 ? -9.798 -5.811 17.720 1.00 96.62 179 LYS A N 1
ATOM 1369 C CA . LYS A 1 179 ? -10.097 -5.604 19.132 1.00 96.62 179 LYS A CA 1
ATOM 1370 C C . LYS A 1 179 ? -9.319 -4.407 19.660 1.00 96.62 179 LYS A C 1
ATOM 1372 O O . LYS A 1 179 ? -8.115 -4.309 19.451 1.00 96.62 179 LYS A O 1
ATOM 1377 N N . VAL A 1 180 ? -10.014 -3.539 20.383 1.00 96.56 180 VAL A N 1
ATOM 1378 C CA . VAL A 1 180 ? -9.436 -2.410 21.116 1.00 96.56 180 VAL A CA 1
ATOM 1379 C C . VAL A 1 180 ? -9.608 -2.670 22.608 1.00 96.56 180 VAL A C 1
ATOM 1381 O O . VAL A 1 180 ? -10.703 -3.019 23.055 1.00 96.56 180 VAL A O 1
ATOM 1384 N N . GLU A 1 181 ? -8.528 -2.535 23.375 1.00 95.44 181 GLU A N 1
ATOM 1385 C CA . GLU A 1 181 ? -8.569 -2.576 24.838 1.00 95.44 181 GLU A CA 1
ATOM 1386 C C . GLU A 1 181 ? -8.856 -1.172 25.375 1.00 95.44 181 GLU A C 1
ATOM 1388 O O . GLU A 1 181 ? -8.168 -0.215 25.031 1.00 95.44 181 GLU A O 1
ATOM 1393 N N . LEU A 1 182 ? -9.883 -1.064 26.214 1.00 94.94 182 LEU A N 1
ATOM 1394 C CA . LEU A 1 182 ? -10.224 0.134 26.967 1.00 94.94 182 LEU A CA 1
ATOM 1395 C C . LEU A 1 182 ? -9.807 -0.070 28.418 1.00 94.94 182 LEU A C 1
ATOM 1397 O O . LEU A 1 182 ? -10.265 -1.011 29.075 1.00 94.94 182 LEU A O 1
ATOM 1401 N N . ASP A 1 183 ? -8.937 0.810 28.899 1.00 92.94 183 ASP A N 1
ATOM 1402 C CA . ASP A 1 183 ? -8.453 0.824 30.276 1.00 92.94 183 ASP A CA 1
ATOM 1403 C C . ASP A 1 183 ? -9.236 1.860 31.108 1.00 92.94 183 ASP A C 1
ATOM 1405 O O . ASP A 1 183 ? -9.582 2.914 30.572 1.00 92.94 183 ASP A O 1
ATOM 1409 N N . PRO A 1 184 ? -9.501 1.619 32.408 1.00 93.56 184 PRO A N 1
ATOM 1410 C CA . PRO A 1 184 ? -10.194 2.584 33.270 1.00 93.56 184 PRO A CA 1
ATOM 1411 C C . PRO A 1 184 ? -9.504 3.951 33.398 1.00 93.56 184 PRO A C 1
ATOM 1413 O O . PRO A 1 184 ? -10.143 4.917 33.801 1.00 93.56 184 PRO A O 1
ATOM 1416 N N . SER A 1 185 ? -8.208 4.045 33.086 1.00 94.31 185 SER A N 1
ATOM 1417 C CA . SER A 1 185 ? -7.466 5.312 33.033 1.00 94.31 185 SER A CA 1
ATOM 1418 C C . SER A 1 185 ? -7.742 6.140 31.771 1.00 94.31 185 SER A C 1
ATOM 1420 O O . SER A 1 185 ? -7.335 7.303 31.704 1.00 94.31 185 SER A O 1
ATOM 1422 N N . MET A 1 186 ? -8.427 5.570 30.775 1.00 95.56 186 MET A N 1
ATOM 1423 C CA . MET A 1 186 ? -8.807 6.285 29.562 1.00 95.56 186 MET A CA 1
ATOM 1424 C C . MET A 1 186 ? -9.978 7.238 29.812 1.00 95.56 186 MET A C 1
ATOM 1426 O O . MET A 1 186 ? -10.798 7.047 30.706 1.00 95.56 186 MET A O 1
ATOM 1430 N N . SER A 1 187 ? -10.082 8.275 28.987 1.00 95.00 187 SER A N 1
ATOM 1431 C CA . SER A 1 187 ? -11.142 9.280 29.080 1.00 95.00 187 SER A CA 1
ATOM 1432 C C . SER A 1 187 ? -11.584 9.775 27.708 1.00 95.00 187 SER A C 1
ATOM 1434 O O . SER A 1 187 ? -10.841 9.720 26.724 1.00 95.00 187 SER A O 1
ATOM 1436 N N . VAL A 1 188 ? -12.817 10.284 27.653 1.00 95.88 188 VAL A N 1
ATOM 1437 C CA . VAL A 1 188 ? -13.342 10.986 26.478 1.00 95.88 188 VAL A CA 1
ATOM 1438 C C . VAL A 1 188 ? -12.388 12.114 26.100 1.00 95.88 188 VAL A C 1
ATOM 1440 O O . VAL A 1 188 ? -11.934 12.877 26.951 1.00 95.88 188 VAL A O 1
ATOM 1443 N N . GLY A 1 189 ? -12.082 12.223 24.810 1.00 95.12 189 GLY A N 1
ATOM 1444 C CA . GLY A 1 189 ? -11.114 13.185 24.297 1.00 95.12 189 GLY A CA 1
ATOM 1445 C C . GLY A 1 189 ? -9.749 12.606 23.945 1.00 95.12 189 GLY A C 1
ATOM 1446 O O . GLY A 1 189 ? -8.978 13.291 23.273 1.00 95.12 189 GLY A O 1
ATOM 1447 N N . GLN A 1 190 ? -9.457 11.372 24.354 1.00 96.12 190 GLN A N 1
ATOM 1448 C CA . GLN A 1 190 ? -8.215 10.682 24.015 1.00 96.12 190 GLN A CA 1
ATOM 1449 C C . GLN A 1 190 ? -8.325 9.888 22.708 1.00 96.12 190 GLN A C 1
ATOM 1451 O O . GLN A 1 190 ? -9.411 9.701 22.156 1.00 96.12 190 GLN A O 1
ATOM 1456 N N . THR A 1 191 ? -7.180 9.404 22.231 1.00 96.94 191 THR A N 1
ATOM 1457 C CA . THR A 1 191 ? -7.077 8.490 21.092 1.00 96.94 191 THR A CA 1
ATOM 1458 C C . THR A 1 191 ? -6.733 7.092 21.586 1.00 96.94 191 THR A C 1
ATOM 1460 O O . THR A 1 191 ? -5.940 6.937 22.515 1.00 96.94 191 THR A O 1
ATOM 1463 N N . VAL A 1 192 ? -7.302 6.074 20.946 1.00 96.56 192 VAL A N 1
ATOM 1464 C CA . VAL A 1 192 ? -6.985 4.670 21.202 1.00 96.56 192 VAL A CA 1
ATOM 1465 C C . VAL A 1 192 ? -6.798 3.907 19.895 1.00 96.56 192 VAL A C 1
ATOM 1467 O O . VAL A 1 192 ? -7.444 4.201 18.888 1.00 96.56 192 VAL A O 1
ATOM 1470 N N . SER A 1 193 ? -5.935 2.897 19.932 1.00 96.94 193 SER A N 1
ATOM 1471 C CA . SER A 1 193 ? -5.617 2.029 18.802 1.00 96.94 193 SER A CA 1
ATOM 1472 C C . SER A 1 193 ? -5.661 0.560 19.219 1.00 96.94 193 SER A C 1
ATOM 1474 O O . SER A 1 193 ? -5.411 0.242 20.384 1.00 96.94 193 SER A O 1
ATOM 1476 N N . PRO A 1 194 ? -5.972 -0.360 18.292 1.00 96.06 194 PRO A N 1
ATOM 1477 C CA . PRO A 1 194 ? -5.7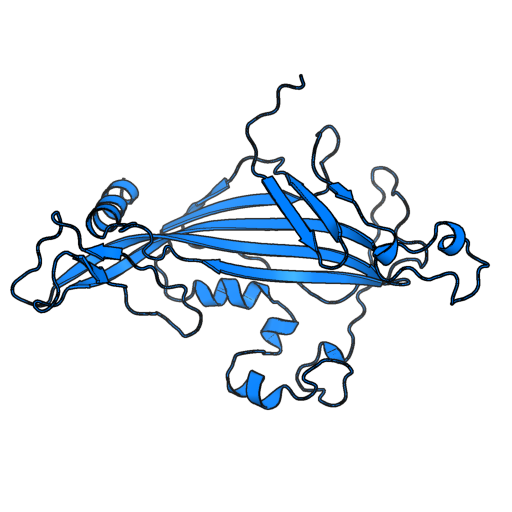62 -1.780 18.523 1.00 96.06 194 PRO A CA 1
ATOM 1478 C C . PRO A 1 194 ? -4.260 -2.079 18.621 1.00 96.06 194 PRO A C 1
ATOM 1480 O O . PRO A 1 194 ? -3.419 -1.305 18.160 1.00 96.06 194 PRO A O 1
ATOM 1483 N N . ALA A 1 195 ? -3.914 -3.224 19.206 1.00 94.00 195 ALA A N 1
ATOM 1484 C CA . ALA A 1 195 ? -2.533 -3.688 19.195 1.00 94.00 195 ALA A CA 1
ATOM 1485 C C . ALA A 1 195 ? -2.079 -3.984 17.755 1.00 94.00 195 ALA A C 1
ATOM 1487 O O . ALA A 1 195 ? -2.824 -4.583 16.976 1.00 94.00 195 ALA A O 1
ATOM 1488 N N . SER A 1 196 ? -0.849 -3.586 17.428 1.00 92.69 196 SER A N 1
ATOM 1489 C CA . SER A 1 196 ? -0.204 -3.933 16.161 1.00 92.69 196 SER A CA 1
ATOM 1490 C C . SER A 1 196 ? 0.007 -5.445 16.059 1.00 92.69 196 SER A C 1
ATOM 1492 O O . SER A 1 196 ? 0.447 -6.077 17.022 1.00 92.69 196 SER A O 1
ATOM 1494 N N . GLN A 1 197 ? -0.270 -6.020 14.890 1.00 89.12 197 GLN A N 1
ATOM 1495 C CA . GLN A 1 197 ? -0.026 -7.438 14.601 1.00 89.12 197 GLN A CA 1
ATOM 1496 C C . GLN A 1 197 ? 1.364 -7.708 14.006 1.00 89.12 197 GLN A C 1
ATOM 1498 O O . GLN A 1 197 ? 1.716 -8.856 13.743 1.00 89.12 197 GLN A O 1
ATOM 1503 N N . GLY A 1 198 ? 2.177 -6.669 13.805 1.00 86.56 198 GLY A N 1
ATOM 1504 C CA . GLY A 1 198 ? 3.530 -6.806 13.282 1.00 86.56 198 GLY A CA 1
ATOM 1505 C C . GLY A 1 198 ? 4.140 -5.475 12.842 1.00 86.56 198 GLY A C 1
ATOM 1506 O O . GLY A 1 198 ? 3.443 -4.472 12.706 1.00 86.56 198 GLY A O 1
ATOM 1507 N N . PRO A 1 199 ? 5.447 -5.446 12.539 1.00 82.88 199 PRO A N 1
ATOM 1508 C CA . PRO A 1 199 ? 6.179 -4.212 12.231 1.00 82.88 199 PRO A CA 1
ATOM 1509 C C . PRO A 1 199 ? 5.704 -3.487 10.958 1.00 82.88 199 PRO A C 1
ATOM 1511 O O . PRO A 1 199 ? 6.119 -2.359 10.701 1.00 82.88 199 PRO A O 1
ATOM 1514 N N . ARG A 1 200 ? 4.870 -4.133 10.133 1.00 82.56 200 ARG A N 1
ATOM 1515 C CA . ARG A 1 200 ? 4.315 -3.597 8.876 1.00 82.56 200 ARG A CA 1
ATOM 1516 C C . ARG A 1 200 ? 2.822 -3.300 8.950 1.00 82.56 200 ARG A C 1
ATOM 1518 O O . ARG A 1 200 ? 2.210 -2.975 7.934 1.00 82.56 200 ARG A O 1
ATOM 1525 N N . ASP A 1 201 ? 2.240 -3.446 10.131 1.00 88.69 201 ASP A N 1
ATOM 1526 C CA . ASP A 1 201 ? 0.823 -3.228 10.332 1.00 88.69 201 ASP A CA 1
ATOM 1527 C C . ASP A 1 201 ? 0.495 -1.728 10.298 1.00 88.69 201 ASP A C 1
ATOM 1529 O O . ASP A 1 201 ? 1.047 -0.938 11.066 1.00 88.69 201 ASP A O 1
ATOM 1533 N N . ALA A 1 202 ? -0.413 -1.335 9.404 1.00 90.06 202 ALA A N 1
ATOM 1534 C CA . ALA A 1 202 ? -1.039 -0.023 9.453 1.00 90.06 202 ALA A CA 1
ATOM 1535 C C . ALA A 1 202 ? -2.162 -0.067 10.496 1.00 90.06 202 ALA A C 1
ATOM 1537 O O . ALA A 1 202 ? -3.236 -0.618 10.250 1.00 90.06 202 ALA A O 1
ATOM 1538 N N . VAL A 1 203 ? -1.894 0.503 11.667 1.00 93.50 203 VAL A N 1
ATOM 1539 C CA . VAL A 1 203 ? -2.806 0.471 12.811 1.00 93.50 203 VAL A CA 1
ATOM 1540 C C . VAL A 1 203 ? -3.728 1.694 12.772 1.00 93.50 203 VAL A C 1
ATOM 1542 O O . VAL A 1 203 ? -3.225 2.811 12.635 1.00 93.50 203 VAL A O 1
ATOM 1545 N N . PRO A 1 204 ? -5.058 1.530 12.893 1.00 96.69 204 PRO A N 1
ATOM 1546 C CA . PRO A 1 204 ? -5.967 2.662 12.949 1.00 96.69 204 PRO A CA 1
ATOM 1547 C C . PRO A 1 204 ? -5.909 3.371 14.306 1.00 96.69 204 PRO A C 1
ATOM 1549 O O . PRO A 1 204 ? -5.594 2.776 15.339 1.00 96.69 204 PRO A O 1
ATOM 1552 N N . GLU A 1 205 ? -6.313 4.630 14.320 1.00 97.88 205 GLU A N 1
ATOM 1553 C CA . GLU A 1 205 ? -6.550 5.401 15.534 1.00 97.88 205 GLU A CA 1
ATOM 1554 C C . GLU A 1 205 ? -8.021 5.808 15.613 1.00 97.88 205 GLU A C 1
ATOM 1556 O O . GLU A 1 205 ? -8.630 6.190 14.611 1.00 97.88 205 GLU A O 1
ATOM 1561 N N . PHE A 1 206 ? -8.582 5.781 16.819 1.00 97.94 206 PHE A N 1
ATOM 1562 C CA . PHE A 1 206 ? -9.957 6.189 17.079 1.00 97.94 206 PHE A CA 1
ATOM 1563 C C . PHE A 1 206 ? -10.018 7.217 18.199 1.00 97.94 206 PHE A C 1
ATOM 1565 O O . PHE A 1 206 ? -9.418 7.037 19.257 1.00 97.94 206 PHE A O 1
ATOM 1572 N N . TYR A 1 207 ? -10.800 8.270 17.990 1.00 98.00 207 TYR A N 1
ATOM 1573 C CA . TYR A 1 207 ? -11.113 9.246 19.025 1.00 98.00 207 TYR A CA 1
ATOM 1574 C C . TYR A 1 207 ? -12.174 8.681 19.976 1.00 98.00 207 TYR A C 1
ATOM 1576 O O . TYR A 1 207 ? -13.242 8.255 19.530 1.00 98.00 207 TYR A O 1
ATOM 1584 N N . ILE A 1 208 ? -11.900 8.684 21.280 1.00 97.62 208 ILE A N 1
ATOM 1585 C CA . ILE A 1 208 ? -12.862 8.287 22.310 1.00 97.62 208 ILE A CA 1
AT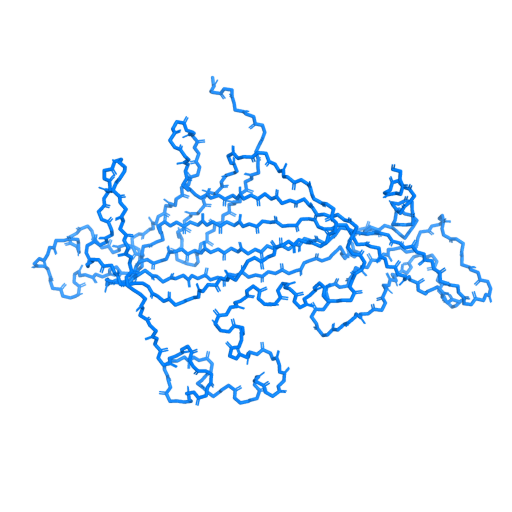OM 1586 C C . ILE A 1 208 ? -13.870 9.425 22.482 1.00 97.62 208 ILE A C 1
ATOM 1588 O O . ILE A 1 208 ? -13.563 10.463 23.071 1.00 97.62 208 ILE A O 1
ATOM 1592 N N . ASP A 1 209 ? -15.070 9.232 21.944 1.00 97.31 209 ASP A N 1
ATOM 1593 C CA . ASP A 1 209 ? -16.182 10.172 22.050 1.00 97.31 209 ASP A CA 1
ATOM 1594 C C . ASP A 1 209 ? -17.127 9.839 23.220 1.00 97.31 209 ASP A C 1
ATOM 1596 O O . ASP A 1 209 ? -17.038 8.781 23.840 1.00 97.31 209 ASP A O 1
ATOM 1600 N N . GLU A 1 210 ? -18.051 10.753 23.509 1.00 96.06 210 GLU A N 1
ATOM 1601 C CA . GLU A 1 210 ? -19.019 10.667 24.613 1.00 96.06 210 GLU A CA 1
ATOM 1602 C C . GLU A 1 210 ? -19.989 9.476 24.551 1.00 96.06 210 GLU A C 1
ATOM 1604 O O . GLU A 1 210 ? -20.577 9.124 25.571 1.00 96.06 210 GLU A O 1
ATOM 1609 N N . ASN A 1 211 ? -20.138 8.820 23.395 1.00 95.31 211 ASN A N 1
ATOM 1610 C CA . ASN A 1 211 ? -20.995 7.640 23.249 1.00 95.31 211 ASN A CA 1
ATOM 1611 C C . ASN A 1 211 ? -20.278 6.332 23.623 1.00 95.31 211 ASN A C 1
ATOM 1613 O O . ASN A 1 211 ? -20.848 5.248 23.470 1.00 95.31 211 ASN A O 1
ATOM 1617 N N . VAL A 1 212 ? -19.026 6.406 24.086 1.00 93.06 212 VAL A N 1
ATOM 1618 C CA . VAL A 1 212 ? -18.275 5.257 24.593 1.00 93.06 212 VAL A CA 1
ATOM 1619 C C . VAL A 1 212 ? -18.269 5.276 26.116 1.00 93.06 212 VAL A C 1
ATOM 1621 O O . VAL A 1 212 ? -17.697 6.159 26.749 1.00 93.06 212 VAL A O 1
ATOM 1624 N N . GLU A 1 213 ? -18.854 4.242 26.715 1.00 89.56 213 GLU A N 1
ATOM 1625 C CA . GLU A 1 213 ? -18.764 4.013 28.154 1.00 89.56 213 GLU A CA 1
ATOM 1626 C C . GLU A 1 213 ? -17.398 3.406 28.514 1.00 89.56 213 GLU A C 1
ATOM 1628 O O . GLU A 1 213 ? -17.088 2.268 28.138 1.00 89.56 213 GLU A O 1
ATOM 1633 N N . ILE A 1 214 ? -16.587 4.159 29.264 1.00 87.94 214 ILE A N 1
ATOM 1634 C CA . ILE A 1 214 ? -15.345 3.652 29.854 1.00 87.94 214 ILE A CA 1
ATOM 1635 C C . ILE A 1 214 ? -15.698 2.900 31.136 1.00 87.94 214 ILE A C 1
ATOM 1637 O O . ILE A 1 214 ? -16.104 3.489 32.137 1.00 87.94 214 ILE A O 1
ATOM 1641 N N . ALA A 1 215 ? -15.575 1.575 31.085 1.00 83.25 215 ALA A N 1
ATOM 1642 C CA . ALA A 1 215 ? -15.869 0.712 32.219 1.00 83.25 215 ALA A CA 1
ATOM 1643 C C . ALA A 1 215 ? -14.848 0.908 33.354 1.00 83.25 215 ALA A C 1
ATOM 1645 O O . ALA A 1 215 ? -13.675 1.190 33.120 1.00 83.25 215 ALA A O 1
ATOM 1646 N N . SER A 1 216 ? -15.275 0.657 34.595 1.00 88.06 216 SER A N 1
ATOM 1647 C CA . SER A 1 216 ? -14.411 0.708 35.787 1.00 88.06 216 SER A CA 1
ATOM 1648 C C . SER A 1 216 ? -13.336 -0.389 35.831 1.00 88.06 216 SER A C 1
ATOM 1650 O O . SER A 1 216 ? -12.505 -0.409 36.735 1.00 88.06 216 SER A O 1
ATOM 1652 N N . SER A 1 217 ? -13.355 -1.321 34.878 1.00 91.94 217 SER A N 1
ATOM 1653 C CA . SER A 1 217 ? -12.358 -2.373 34.686 1.00 91.94 217 SER A CA 1
ATOM 1654 C C . SER A 1 217 ? -11.984 -2.478 33.212 1.00 91.94 217 SER A C 1
ATOM 1656 O O . SER A 1 217 ? -12.801 -2.158 32.345 1.00 91.94 217 SER A O 1
ATOM 1658 N N . LYS A 1 218 ? -10.787 -3.006 32.927 1.00 93.81 218 LYS A N 1
ATOM 1659 C CA . LYS A 1 218 ? -10.338 -3.277 31.556 1.00 93.81 218 LYS A CA 1
ATOM 1660 C C . LYS A 1 218 ? -11.398 -4.031 30.758 1.00 93.81 218 LYS A C 1
ATOM 1662 O O . LYS A 1 218 ? -11.919 -5.051 31.215 1.00 93.81 218 LYS A O 1
ATOM 1667 N N . LYS A 1 219 ? -11.697 -3.540 29.558 1.00 93.31 219 LYS A N 1
ATOM 1668 C CA . LYS A 1 219 ? -12.699 -4.123 28.664 1.00 93.31 219 LYS A CA 1
ATOM 1669 C C . LYS A 1 219 ? -12.188 -4.128 27.236 1.00 93.31 219 LYS A C 1
ATOM 1671 O O . LYS A 1 219 ? -11.656 -3.138 26.755 1.00 93.31 219 LYS A O 1
ATOM 1676 N N . THR A 1 220 ? -12.415 -5.223 26.525 1.00 94.69 220 THR A N 1
ATOM 1677 C CA . THR A 1 220 ? -12.155 -5.284 25.087 1.00 94.69 220 THR A CA 1
ATOM 1678 C C . THR A 1 220 ? -13.432 -4.998 24.310 1.00 94.69 220 THR A C 1
ATOM 1680 O O . THR A 1 220 ? -14.476 -5.597 24.574 1.00 94.69 220 THR A O 1
ATOM 1683 N N . VAL A 1 221 ? -13.342 -4.118 23.319 1.00 95.00 221 VAL A N 1
ATOM 1684 C CA . VAL A 1 221 ? -14.413 -3.860 22.354 1.00 95.00 221 VAL A CA 1
ATOM 1685 C C . VAL A 1 221 ? -13.979 -4.310 20.966 1.00 95.00 221 VAL A C 1
ATOM 1687 O O . VAL A 1 221 ? -12.809 -4.215 20.602 1.00 95.00 221 VAL A O 1
ATOM 1690 N N . THR A 1 222 ? -14.924 -4.845 20.197 1.00 96.81 222 THR A N 1
ATOM 1691 C CA . THR A 1 222 ? -14.686 -5.181 18.789 1.00 96.81 222 THR A CA 1
ATOM 1692 C C . THR A 1 222 ? -15.024 -3.968 17.939 1.00 96.81 222 THR A C 1
ATOM 1694 O O . THR A 1 222 ? -16.086 -3.372 18.117 1.00 96.81 222 THR A O 1
ATOM 1697 N N . VAL A 1 223 ? -14.131 -3.625 17.019 1.00 96.50 223 VAL A N 1
ATOM 1698 C CA . VAL A 1 223 ? -14.271 -2.502 16.090 1.00 96.50 223 VAL A CA 1
ATOM 1699 C C . VAL A 1 223 ? -14.026 -2.975 14.663 1.00 96.50 223 VAL A C 1
ATOM 1701 O O . VAL A 1 223 ? -13.401 -4.017 14.448 1.00 96.50 223 VAL A O 1
ATOM 1704 N N . ALA A 1 224 ? -14.513 -2.209 13.692 1.00 96.31 224 ALA A N 1
ATOM 1705 C CA . ALA A 1 224 ? -14.177 -2.383 12.288 1.00 96.31 224 ALA A CA 1
ATOM 1706 C C . ALA A 1 224 ? -13.658 -1.075 11.690 1.00 96.31 224 ALA A C 1
ATOM 1708 O O . ALA A 1 224 ? -14.033 0.011 12.136 1.00 96.31 224 ALA A O 1
ATOM 1709 N N . TYR A 1 225 ? -12.798 -1.185 10.682 1.00 96.19 225 TYR A N 1
ATOM 1710 C CA . TYR A 1 225 ? -12.263 -0.052 9.932 1.00 96.19 225 TYR A CA 1
ATOM 1711 C C . TYR A 1 225 ? -11.916 -0.459 8.500 1.00 96.19 225 TYR A C 1
ATOM 1713 O O . TYR A 1 225 ? -11.762 -1.646 8.207 1.00 96.19 225 TYR A O 1
ATOM 1721 N N . ASP A 1 226 ? -11.764 0.537 7.630 1.00 96.44 226 ASP A N 1
ATOM 1722 C CA . ASP A 1 226 ? -11.301 0.330 6.261 1.00 96.44 226 ASP A CA 1
ATOM 1723 C C . ASP A 1 226 ? -9.786 0.530 6.183 1.00 96.44 226 ASP A C 1
ATOM 1725 O O . ASP A 1 226 ? -9.264 1.568 6.586 1.00 96.44 226 ASP A O 1
ATOM 1729 N N . GLN A 1 227 ? -9.081 -0.446 5.625 1.00 97.19 227 GLN A N 1
ATOM 1730 C CA . GLN A 1 227 ? -7.685 -0.343 5.222 1.00 97.19 227 GLN A CA 1
ATOM 1731 C C . GLN A 1 227 ? -7.608 -0.171 3.710 1.00 97.19 227 GLN A C 1
ATOM 1733 O O . GLN A 1 227 ? -8.176 -0.960 2.955 1.00 97.19 227 GLN A O 1
ATOM 1738 N N . LEU A 1 228 ? -6.841 0.820 3.266 1.00 97.62 228 LEU A N 1
ATOM 1739 C CA . LEU A 1 228 ? -6.536 1.019 1.856 1.00 97.62 228 LEU A CA 1
ATOM 1740 C C . LEU A 1 228 ? -5.169 0.417 1.540 1.00 97.62 228 LEU A C 1
ATOM 1742 O O . LEU A 1 228 ? -4.169 0.787 2.149 1.00 97.62 228 LEU A O 1
ATOM 1746 N N . GLN A 1 229 ? -5.112 -0.458 0.546 1.00 98.06 229 GLN A N 1
ATOM 1747 C CA . GLN A 1 229 ? -3.867 -0.896 -0.072 1.00 98.06 229 GLN A CA 1
ATOM 1748 C C . GLN A 1 229 ? -3.840 -0.479 -1.533 1.00 98.06 229 GLN A C 1
ATOM 1750 O O . GLN A 1 229 ? -4.878 -0.462 -2.198 1.00 98.06 229 GLN A O 1
ATOM 1755 N N . TYR A 1 230 ? -2.657 -0.161 -2.048 1.00 97.69 230 TYR A N 1
ATOM 1756 C CA . TYR A 1 230 ? -2.474 0.011 -3.484 1.00 97.69 230 TYR A CA 1
ATOM 1757 C C . TYR A 1 230 ? -1.136 -0.537 -3.960 1.00 97.69 230 TYR A C 1
ATOM 1759 O O . TYR A 1 230 ? -0.149 -0.511 -3.226 1.00 97.69 230 TYR A O 1
ATOM 1767 N N . SER A 1 231 ? -1.122 -0.982 -5.214 1.00 97.94 231 SER A N 1
ATOM 1768 C CA . SER A 1 231 ? 0.078 -1.282 -5.987 1.00 97.94 231 SER A CA 1
ATOM 1769 C C . SER A 1 231 ? 0.037 -0.452 -7.261 1.00 97.94 231 SER A C 1
ATOM 1771 O O . SER A 1 231 ? -0.852 -0.614 -8.099 1.00 97.94 231 SER A O 1
ATOM 1773 N N . GLN A 1 232 ? 0.955 0.503 -7.366 1.00 95.31 232 GLN A N 1
ATOM 1774 C CA . GLN A 1 232 ? 1.129 1.348 -8.537 1.00 95.31 232 GLN A CA 1
ATOM 1775 C C . GLN A 1 232 ? 2.362 0.892 -9.298 1.00 95.31 232 GLN A C 1
ATOM 1777 O O . GLN A 1 232 ? 3.444 0.819 -8.727 1.00 95.31 232 GLN A O 1
ATOM 1782 N N . MET A 1 233 ? 2.207 0.692 -10.599 1.00 93.62 233 MET A N 1
ATOM 1783 C CA . MET A 1 233 ? 3.286 0.416 -11.531 1.00 93.62 233 MET A CA 1
ATOM 1784 C C . MET A 1 233 ? 3.364 1.539 -12.560 1.00 93.62 233 MET A C 1
ATOM 1786 O O . MET A 1 233 ? 2.389 1.821 -13.257 1.00 93.62 233 MET A O 1
ATOM 1790 N N . VAL A 1 234 ? 4.527 2.179 -12.641 1.00 90.31 234 VAL A N 1
ATOM 1791 C CA . VAL A 1 234 ? 4.873 3.159 -13.673 1.00 90.31 234 VAL A CA 1
ATOM 1792 C C . VAL A 1 234 ? 5.895 2.518 -14.601 1.00 90.31 234 VAL A C 1
ATOM 1794 O O . VAL A 1 234 ? 6.959 2.096 -14.153 1.00 90.31 234 VAL A O 1
ATOM 1797 N N . MET A 1 235 ? 5.584 2.448 -15.889 1.00 88.44 235 MET A N 1
ATOM 1798 C CA . MET A 1 235 ? 6.511 1.973 -16.910 1.00 88.44 235 MET A CA 1
ATOM 1799 C C . MET A 1 235 ? 7.276 3.156 -17.490 1.00 88.44 235 MET A C 1
ATOM 1801 O O . MET A 1 235 ? 6.683 4.081 -18.051 1.00 88.44 235 MET A O 1
ATOM 1805 N N . LEU A 1 236 ? 8.599 3.114 -17.344 1.00 86.12 236 LEU A N 1
ATOM 1806 C CA . LEU A 1 236 ? 9.509 4.118 -17.879 1.00 86.12 236 LEU A CA 1
ATOM 1807 C C . LEU A 1 236 ? 10.419 3.490 -18.936 1.00 86.12 236 LEU A C 1
ATOM 1809 O O . LEU A 1 236 ? 11.112 2.515 -18.650 1.00 86.12 236 LEU A O 1
ATOM 1813 N N . ASP A 1 237 ? 10.457 4.069 -20.129 1.00 85.12 237 ASP A N 1
ATOM 1814 C CA . ASP A 1 237 ? 11.332 3.615 -21.207 1.00 85.12 237 ASP A CA 1
ATOM 1815 C C . ASP A 1 237 ? 12.654 4.401 -21.197 1.00 85.12 237 ASP A C 1
ATOM 1817 O O . ASP A 1 237 ? 12.661 5.630 -21.287 1.00 85.12 237 ASP A O 1
ATOM 1821 N N . PHE A 1 238 ? 13.772 3.679 -21.104 1.00 77.94 238 PHE A N 1
ATOM 1822 C CA . PHE A 1 238 ? 15.150 4.164 -21.044 1.00 77.94 238 PHE A CA 1
ATOM 1823 C C . PHE A 1 238 ? 16.013 3.453 -22.089 1.00 77.94 238 PHE A C 1
ATOM 1825 O O . PHE A 1 238 ? 16.401 2.308 -21.877 1.00 77.94 238 PHE A O 1
ATOM 1832 N N . ASN A 1 239 ? 16.384 4.125 -23.183 1.00 75.25 239 ASN A N 1
ATOM 1833 C CA . ASN A 1 239 ? 17.454 3.675 -24.092 1.00 75.25 239 ASN A CA 1
ATOM 1834 C C . ASN A 1 239 ? 17.434 2.153 -24.410 1.00 75.25 239 ASN A C 1
ATOM 1836 O O . ASN A 1 239 ? 18.426 1.449 -24.206 1.00 75.25 239 ASN A O 1
ATOM 1840 N N . GLY A 1 240 ? 16.284 1.628 -24.852 1.00 79.69 240 GLY A N 1
ATOM 1841 C CA . GLY A 1 240 ? 16.107 0.198 -25.145 1.00 79.69 240 GLY A CA 1
ATOM 1842 C C . GLY A 1 240 ? 15.712 -0.690 -23.952 1.00 79.69 240 GLY A C 1
ATOM 1843 O O . GLY A 1 240 ? 15.759 -1.915 -24.052 1.00 79.69 240 GLY A O 1
ATOM 1844 N N . LEU A 1 241 ? 15.323 -0.106 -22.818 1.00 86.75 241 LEU A N 1
ATOM 1845 C CA . LEU A 1 241 ? 14.780 -0.813 -21.654 1.00 86.75 241 LEU A CA 1
ATOM 1846 C C . LEU A 1 241 ? 13.433 -0.222 -21.252 1.00 86.75 241 LEU A C 1
ATOM 1848 O O . LEU A 1 241 ? 13.301 0.992 -21.199 1.00 86.75 241 LEU A O 1
ATOM 1852 N N . LYS A 1 242 ? 12.466 -1.063 -20.900 1.00 88.19 242 LYS A N 1
ATOM 1853 C CA . LYS A 1 242 ? 11.256 -0.674 -20.172 1.00 88.19 242 LYS A CA 1
ATOM 1854 C C . LYS A 1 242 ? 11.428 -1.078 -18.718 1.00 88.19 242 LYS A C 1
ATOM 1856 O O . LYS A 1 242 ? 11.643 -2.251 -18.425 1.00 88.19 242 LYS A O 1
ATOM 1861 N N . TRP A 1 243 ? 11.366 -0.112 -17.816 1.00 90.31 243 TRP A N 1
ATOM 1862 C CA . TRP A 1 243 ? 11.690 -0.292 -16.408 1.00 90.31 243 TRP A CA 1
ATOM 1863 C C . TRP A 1 243 ? 10.441 -0.111 -15.538 1.00 90.31 243 TRP A C 1
ATOM 1865 O O . TRP A 1 243 ? 9.938 1.016 -15.427 1.00 90.31 243 TRP A O 1
ATOM 1875 N N . PRO A 1 244 ? 9.941 -1.183 -14.897 1.00 92.75 244 PRO A N 1
ATOM 1876 C CA . PRO A 1 244 ? 8.822 -1.081 -13.975 1.00 92.75 244 PRO A CA 1
ATOM 1877 C C . PRO A 1 244 ? 9.254 -0.381 -12.685 1.00 92.75 244 PRO A C 1
ATOM 1879 O O . PRO A 1 244 ? 10.193 -0.801 -12.011 1.00 92.75 244 PRO A O 1
ATOM 1882 N N . HIS A 1 245 ? 8.551 0.688 -12.331 1.00 91.38 245 HIS A N 1
ATOM 1883 C CA . HIS A 1 245 ? 8.690 1.384 -11.059 1.00 91.38 245 HIS A CA 1
ATOM 1884 C C . HIS A 1 245 ? 7.452 1.096 -10.227 1.00 91.38 245 HIS A C 1
ATOM 1886 O O . HIS A 1 245 ? 6.364 1.600 -10.516 1.00 91.38 245 HIS A O 1
ATOM 1892 N N . VAL A 1 246 ? 7.623 0.255 -9.211 1.00 94.69 246 VAL A N 1
ATOM 1893 C CA . VAL A 1 246 ? 6.528 -0.178 -8.349 1.00 94.69 246 VAL A CA 1
ATOM 1894 C C . VAL A 1 246 ? 6.540 0.615 -7.049 1.00 94.69 246 VAL A C 1
ATOM 1896 O O . VAL A 1 246 ? 7.571 0.767 -6.399 1.00 94.69 246 VAL A O 1
ATOM 1899 N N . THR A 1 247 ? 5.378 1.122 -6.656 1.00 94.94 247 THR A N 1
ATOM 1900 C CA . THR A 1 247 ? 5.139 1.714 -5.339 1.00 94.94 247 THR A CA 1
ATOM 1901 C C . THR A 1 247 ? 3.939 1.034 -4.713 1.00 94.94 247 THR A C 1
ATOM 1903 O O . THR A 1 247 ? 2.882 0.932 -5.334 1.00 94.94 247 THR A O 1
ATOM 1906 N N . VAL A 1 248 ? 4.103 0.596 -3.471 1.00 96.88 248 VAL A N 1
ATOM 1907 C CA . VAL A 1 248 ? 3.051 -0.051 -2.692 1.00 96.88 248 VAL A CA 1
ATOM 1908 C C . VAL A 1 248 ? 2.869 0.673 -1.369 1.00 96.88 248 VAL A C 1
ATOM 1910 O O . VAL A 1 248 ? 3.836 1.188 -0.807 1.00 96.88 248 VAL A O 1
ATOM 1913 N N . ALA A 1 249 ? 1.645 0.704 -0.854 1.00 96.44 249 ALA A N 1
ATOM 1914 C CA . ALA A 1 249 ? 1.400 1.164 0.506 1.00 96.44 249 ALA A CA 1
ATOM 1915 C C . ALA A 1 249 ? 0.153 0.520 1.106 1.00 96.44 249 ALA A C 1
ATOM 1917 O O . ALA A 1 249 ? -0.794 0.190 0.391 1.00 96.44 249 ALA A O 1
ATOM 1918 N N . THR A 1 250 ? 0.158 0.432 2.433 1.00 97.12 250 THR A N 1
ATOM 1919 C CA . THR A 1 250 ? -0.995 0.101 3.268 1.00 97.12 250 THR A CA 1
ATOM 1920 C C . THR A 1 250 ? -1.289 1.315 4.145 1.00 97.12 250 THR A C 1
ATOM 1922 O O . THR A 1 250 ? -0.382 1.839 4.788 1.00 97.12 250 THR A O 1
ATOM 1925 N N . LEU A 1 251 ? -2.536 1.776 4.162 1.00 97.06 251 LEU A N 1
ATOM 1926 C CA . LEU A 1 251 ? -2.989 2.919 4.946 1.00 97.06 251 LEU A CA 1
ATOM 1927 C C . LEU A 1 251 ? -4.155 2.500 5.835 1.00 97.06 251 LEU A C 1
ATOM 1929 O O . LEU A 1 251 ? -5.057 1.788 5.389 1.00 97.06 251 LEU A O 1
ATOM 1933 N N . ALA A 1 252 ? -4.149 3.004 7.064 1.00 96.12 252 ALA A N 1
ATOM 1934 C CA . ALA A 1 252 ? -5.253 2.898 8.004 1.00 96.12 252 ALA A CA 1
ATOM 1935 C C . ALA A 1 252 ? -5.703 4.304 8.446 1.00 96.12 252 ALA A C 1
ATOM 1937 O O . ALA A 1 252 ? -4.914 5.251 8.364 1.00 96.12 252 ALA A O 1
ATOM 1938 N N . PRO A 1 253 ? -6.960 4.471 8.889 1.00 94.75 253 PRO A N 1
ATOM 1939 C CA . PRO A 1 253 ? -7.467 5.747 9.369 1.00 94.75 253 PRO A CA 1
ATOM 1940 C C . PRO A 1 253 ? -6.709 6.197 10.618 1.00 94.75 253 PRO A C 1
ATOM 1942 O O . PRO A 1 253 ? -6.632 5.451 11.588 1.00 94.75 253 PRO A O 1
ATOM 1945 N N . ILE A 1 254 ? -6.206 7.427 10.611 1.00 95.06 254 ILE A N 1
ATOM 1946 C CA . ILE A 1 254 ? -5.638 8.084 11.796 1.00 95.06 254 ILE A CA 1
ATOM 1947 C C . ILE A 1 254 ? -6.578 9.184 12.280 1.00 95.06 254 ILE A C 1
ATOM 1949 O O . ILE A 1 254 ? -7.376 9.701 11.488 1.00 95.06 254 ILE A O 1
ATOM 1953 N N . VAL A 1 255 ? -6.492 9.564 13.557 1.00 94.38 255 VAL A N 1
ATOM 1954 C CA . VAL A 1 255 ? -7.387 10.593 14.087 1.00 94.38 255 VAL A CA 1
ATOM 1955 C C . VAL A 1 255 ? -7.016 11.952 13.499 1.00 94.38 255 VAL A C 1
ATOM 1957 O O . VAL A 1 255 ? -5.947 12.500 13.746 1.00 94.38 255 VAL A O 1
ATOM 1960 N N . SER A 1 256 ? -7.951 12.542 12.762 1.00 93.50 256 SER A N 1
ATOM 1961 C CA . SER A 1 256 ? -7.893 13.923 12.294 1.00 93.50 256 SER A CA 1
ATOM 1962 C C . SER A 1 256 ? -9.222 14.603 12.584 1.00 93.50 256 SER A C 1
ATOM 1964 O O . SER A 1 256 ? -10.288 14.041 12.337 1.00 93.50 256 SER A O 1
ATOM 1966 N N . LEU A 1 257 ? -9.175 15.806 13.167 1.00 91.00 257 LEU A N 1
ATOM 1967 C CA . LEU A 1 257 ? -10.371 16.562 13.566 1.00 91.00 257 LEU A CA 1
ATOM 1968 C C . LEU A 1 257 ? -11.374 15.711 14.380 1.00 91.00 257 LEU A C 1
ATOM 1970 O O . LEU A 1 257 ? -12.582 15.765 14.147 1.00 91.00 257 LEU A O 1
ATOM 1974 N N . LYS A 1 258 ? -10.859 14.925 15.342 1.00 92.38 258 LYS A N 1
ATOM 1975 C CA . LYS A 1 258 ? -11.629 14.024 16.227 1.00 92.38 258 LYS A CA 1
ATOM 1976 C C . LYS A 1 258 ? -12.362 12.875 15.511 1.00 92.38 258 LYS A C 1
ATOM 1978 O O . LYS A 1 258 ? -13.338 12.352 16.041 1.00 92.38 258 LYS A O 1
ATOM 1983 N N . LYS A 1 259 ? -11.926 12.478 14.311 1.00 92.38 259 LYS A N 1
ATOM 1984 C CA . LYS A 1 259 ? -12.480 11.339 13.560 1.00 92.38 259 LYS A CA 1
ATOM 1985 C C . LYS A 1 259 ? -11.372 10.436 13.004 1.00 92.38 259 LYS A C 1
ATOM 1987 O O . LYS A 1 259 ? -10.316 10.969 12.682 1.00 92.38 259 LYS A O 1
ATOM 1992 N N . PRO A 1 260 ? -11.623 9.126 12.818 1.00 96.00 260 PRO A N 1
ATOM 1993 C CA . PRO A 1 260 ? -12.869 8.416 13.137 1.00 96.00 260 PRO A CA 1
ATOM 1994 C C . PRO A 1 260 ? -13.098 8.294 14.649 1.00 96.00 260 PRO A C 1
ATOM 1996 O O . PRO A 1 260 ? -12.153 8.374 15.432 1.00 96.00 260 PRO A O 1
ATOM 1999 N N . THR A 1 261 ? -14.357 8.144 15.066 1.00 97.50 261 THR A N 1
ATOM 2000 C CA . THR A 1 261 ? -14.680 7.951 16.483 1.00 97.50 261 THR A CA 1
ATOM 2001 C C . THR A 1 261 ? -14.732 6.467 16.827 1.00 97.50 261 THR A C 1
ATOM 2003 O O . THR A 1 261 ? -15.001 5.613 15.977 1.00 97.50 261 THR A O 1
ATOM 2006 N N . LEU A 1 262 ? -14.471 6.142 18.089 1.00 97.19 262 LEU A N 1
ATOM 2007 C CA . LEU A 1 262 ? -14.518 4.763 18.553 1.00 97.19 262 LEU A CA 1
ATOM 2008 C C . LEU A 1 262 ? -15.953 4.215 18.514 1.00 97.19 262 LEU A C 1
ATOM 2010 O O . LEU A 1 262 ? -16.153 3.072 18.101 1.00 97.19 262 LEU A O 1
ATOM 2014 N N . SER A 1 263 ? -16.961 5.020 18.865 1.00 96.50 263 SER A N 1
ATOM 2015 C CA . SER A 1 263 ? -18.367 4.604 18.753 1.00 96.50 263 SER A CA 1
ATOM 2016 C C . SER A 1 263 ? -18.762 4.255 17.314 1.00 96.50 263 SER A C 1
ATOM 2018 O O . SER A 1 263 ? -19.415 3.228 17.100 1.00 96.50 263 SER A O 1
ATOM 2020 N N . SER A 1 264 ? -18.314 5.031 16.314 1.00 96.25 264 SER A N 1
ATOM 2021 C CA . SER A 1 264 ? -18.622 4.751 14.907 1.00 96.25 264 SER A CA 1
ATOM 2022 C C . SER A 1 264 ? -17.941 3.469 14.434 1.00 96.25 264 SER A C 1
ATOM 2024 O O . SER A 1 264 ? -18.555 2.674 13.728 1.00 96.25 264 SER A O 1
ATOM 2026 N N . ALA A 1 265 ? -16.709 3.210 14.878 1.00 96.00 265 ALA A N 1
ATOM 2027 C CA . ALA A 1 265 ? -15.994 1.972 14.574 1.00 96.00 265 ALA A CA 1
ATOM 2028 C C . ALA A 1 265 ? -16.649 0.729 15.212 1.00 96.00 265 ALA A C 1
ATOM 2030 O O . ALA A 1 265 ? -16.680 -0.339 14.598 1.00 96.00 265 ALA A O 1
ATOM 2031 N N . ILE A 1 266 ? -17.223 0.854 16.416 1.00 95.25 266 ILE A N 1
ATOM 2032 C CA . ILE A 1 266 ? -18.019 -0.209 17.060 1.00 95.25 266 ILE A CA 1
ATOM 2033 C C . ILE A 1 266 ? -19.322 -0.451 1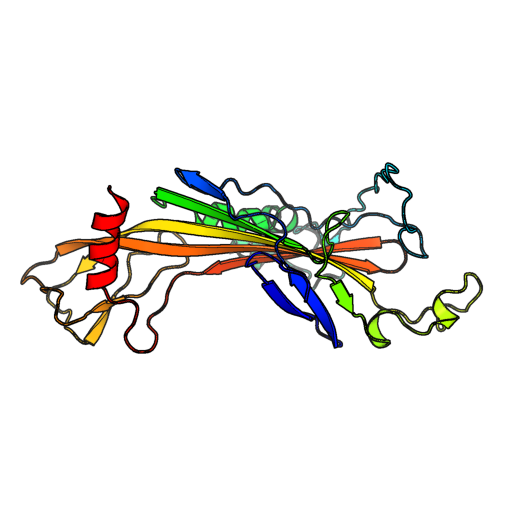6.285 1.00 95.25 266 ILE A C 1
ATOM 2035 O O . ILE A 1 266 ? -19.704 -1.599 16.044 1.00 95.25 266 ILE A O 1
ATOM 2039 N N . GLN A 1 267 ? -20.024 0.615 15.892 1.00 91.88 267 GLN A N 1
ATOM 2040 C CA . GLN A 1 267 ? -21.256 0.504 15.112 1.00 91.88 267 GLN A CA 1
ATOM 2041 C C . GLN A 1 267 ? -21.003 -0.148 13.750 1.00 91.88 267 GLN A C 1
ATOM 2043 O O . GLN A 1 267 ? -21.785 -1.005 13.334 1.00 91.88 267 GLN A O 1
ATOM 2048 N N . TYR A 1 268 ? -19.881 0.176 13.108 1.00 91.25 268 TYR A N 1
ATOM 2049 C CA . TYR A 1 268 ? -19.528 -0.361 11.799 1.00 91.25 268 TYR A CA 1
ATOM 2050 C C . TYR A 1 268 ? -19.443 -1.897 11.787 1.00 91.25 268 TYR A C 1
ATOM 2052 O O . TYR A 1 268 ? -19.831 -2.540 10.809 1.00 91.25 268 TYR A O 1
ATOM 2060 N N . VAL A 1 269 ? -19.042 -2.520 12.903 1.00 88.88 269 VAL A N 1
ATOM 2061 C CA . VAL A 1 269 ? -19.078 -3.987 13.067 1.00 88.88 269 VAL A CA 1
ATOM 2062 C C . VAL A 1 269 ? -20.499 -4.535 12.931 1.00 88.88 269 VAL A C 1
ATOM 2064 O O . VAL A 1 269 ? -20.704 -5.565 12.285 1.00 88.88 269 VAL A O 1
ATOM 2067 N N . LYS A 1 270 ? -21.482 -3.863 13.544 1.00 82.81 270 LYS A N 1
ATOM 2068 C CA . LYS A 1 270 ? -22.886 -4.306 13.573 1.00 82.81 270 LYS A CA 1
ATOM 2069 C C . LYS A 1 270 ? -23.516 -4.247 12.187 1.00 82.81 270 LYS A C 1
ATOM 2071 O O . LYS A 1 270 ? -24.266 -5.145 11.820 1.00 82.81 270 LYS A O 1
ATOM 2076 N N . GLU A 1 271 ? -23.197 -3.204 11.430 1.00 80.94 271 GLU A N 1
ATOM 2077 C CA . GLU A 1 271 ? -23.675 -3.016 10.058 1.00 80.94 271 GLU A CA 1
ATOM 2078 C C . GLU A 1 271 ? -23.027 -4.012 9.096 1.00 80.94 271 GLU A C 1
ATOM 2080 O O . GLU A 1 271 ? -23.687 -4.520 8.200 1.00 80.94 271 GLU A O 1
ATOM 2085 N N . SER A 1 272 ? -21.766 -4.366 9.345 1.00 66.56 272 SER A N 1
ATOM 2086 C CA . SER A 1 272 ? -20.993 -5.297 8.516 1.00 66.56 272 SER A CA 1
ATOM 2087 C C . SER A 1 272 ? -21.222 -6.779 8.832 1.00 66.56 272 SER A C 1
ATOM 2089 O O . SER A 1 272 ? -20.560 -7.635 8.254 1.00 66.56 272 SER A O 1
ATOM 2091 N N . SER A 1 273 ? -22.091 -7.091 9.797 1.00 59.59 273 SER A N 1
ATOM 2092 C CA . SER A 1 273 ? -22.443 -8.467 10.184 1.00 59.59 273 SER A CA 1
ATOM 2093 C C . SER A 1 273 ? -23.845 -8.881 9.709 1.00 59.59 273 SER A C 1
ATOM 2095 O O . SER A 1 273 ? -24.328 -9.938 10.113 1.00 59.59 273 SER A O 1
ATOM 2097 N N . ARG A 1 274 ? -24.504 -8.036 8.906 1.00 51.88 274 ARG A N 1
ATOM 2098 C CA . ARG A 1 274 ? -25.770 -8.317 8.214 1.00 51.88 274 ARG A CA 1
ATOM 2099 C C . ARG A 1 274 ? -25.491 -8.735 6.777 1.00 51.88 274 ARG A C 1
ATOM 2101 O O . ARG A 1 274 ? -26.269 -9.573 6.278 1.00 51.88 274 ARG A O 1
#

Sequence (274 aa):
MPELAASFRRMGSIPHDTTINAQGFDPAQTFKGAPKIDPTSITPLVIPQDGIPIMKPNETVTLEPKRFENQDADKDTTRRLPQDLRDFVANGTITQQFIDDPNTILRQANEGKDIIENTMFIVPTNAPPGAFGGGTSNIGFNIGSNEGKKAEVSREKKSGNANAVDVTTQYWVSKIRTKVELDPSMSVGQTVSPASQGPRDAVPEFYIDENVEIASSKKTVTVAYDQLQYSQMVMLDFNGLKWPHVTVATLAPIVSLKKPTLSSAIQYVKESSR

Radius of gyration: 23.37 Å; chains: 1; bounding box: 55×30×73 Å

Organism: NCBI:txid42672

pLDDT: mean 87.31, std 12.19, range [46.12, 98.31]